Protein AF-A0A9N9G5P2-F1 (afdb_monomer_lite)

Organism: NCBI:txid1213867

Foldseek 3Di:
DDDDDDDPPPPVVVVVVVVVVCVPPDPDDPDDDDDPQRVVCVVVVDHCVRDPPPDDDDDDDDDDDDDDDDDDDDDDDDPDDPDDDDPDPQEDADDPVVQVVVCVPDDAQDKHKYDDPPDDPDIDIDGHHPPPPDDQPPPPFPADPNNPDTDRDPVCCCVVPVVVVVVVVVVLCPDPQEDADPVVQVPPDDDVVDDDHHDYDDPVPD

Secondary structure (DSSP, 8-state):
-------SSHHHHHHHHHHHHHTTS--SPP-PPPPHHHHHHHHH---TTTS-TT-------PPP---------------PPP------TTB----HHHHHHHHHTS-TT-EEEEE-TT-TT-EEEEE------SS--TT--EEETTTTEEESSHHHHIIIIIHHHHHHHHHHHTSTTB-SSSHHHHTS--BTTB----B---SS--

Radius of gyration: 39.76 Å; chains: 1; bounding box: 75×84×98 Å

InterPro domains:
  IPR017072 Transcription elongation factor Spt6 [PTHR10145] (84-206)
  IPR035420 Spt6, SH2 domain [PF14633] (84-206)
  IPR036860 SH2 domain superfamily [G3DSA:3.30.505.10] (80-169)
  IPR036860 SH2 domain superfamily [SSF55550] (85-163)

Sequence (206 aa):
MVCDALDLDNEEAEEEMYKLTRSFVNPHRNFEIPTTNQVFKMETGKNDVSLFPGQIVTVQIMPEVIQVSKKAIPVHIPISSPIRIILHPMFHQMTYSKAVQYLKDKSNGSYVVKPTPKGFGYIAITYIVEKDKAGVSVGLRLEVEGCKYIYSDLGELIVQYVEPKARRAEDLMAHAKFKSSVENLNSLEMNPNHSSYGFCFDYEMP

Structure (mmCIF, N/CA/C/O backbone):
data_AF-A0A9N9G5P2-F1
#
_entry.id   AF-A0A9N9G5P2-F1
#
loop_
_atom_site.group_PDB
_atom_site.id
_atom_site.type_symbol
_atom_site.label_atom_id
_atom_site.label_alt_id
_atom_site.label_comp_id
_atom_site.label_asym_id
_atom_site.label_entity_id
_atom_site.label_seq_id
_atom_site.pdbx_PDB_ins_code
_atom_site.Cartn_x
_atom_site.Cartn_y
_atom_site.Cartn_z
_atom_site.occupancy
_atom_site.B_iso_or_equiv
_atom_site.auth_seq_id
_atom_site.auth_comp_id
_atom_site.auth_asym_id
_atom_site.auth_atom_id
_atom_site.pdbx_PDB_model_num
ATOM 1 N N . MET A 1 1 ? 44.787 63.771 -34.596 1.00 46.78 1 MET A N 1
ATOM 2 C CA . MET A 1 1 ? 43.597 64.646 -34.649 1.00 46.78 1 MET A CA 1
ATOM 3 C C . MET A 1 1 ? 42.865 64.208 -35.892 1.00 46.78 1 MET A C 1
ATOM 5 O O . MET A 1 1 ? 43.448 64.331 -36.954 1.00 46.78 1 MET A O 1
ATOM 9 N N . VAL A 1 2 ? 41.773 63.464 -35.842 1.00 42.72 2 VAL A N 1
ATOM 10 C CA . VAL A 1 2 ? 40.415 63.739 -35.329 1.00 42.72 2 VAL A CA 1
ATOM 11 C C . VAL A 1 2 ? 39.762 62.323 -35.267 1.00 42.72 2 VAL A C 1
ATOM 13 O O . VAL A 1 2 ? 40.203 61.463 -36.022 1.00 42.72 2 VAL A O 1
ATOM 16 N N . CYS A 1 3 ? 38.825 61.911 -34.418 1.00 34.59 3 CYS A N 1
ATOM 17 C CA . CYS A 1 3 ? 37.711 62.570 -33.757 1.00 34.59 3 CYS A CA 1
ATOM 18 C C . CYS A 1 3 ? 37.415 61.831 -32.442 1.00 34.59 3 CYS A C 1
ATOM 20 O O . CYS A 1 3 ? 37.157 60.630 -32.472 1.00 34.59 3 CYS A O 1
ATOM 22 N N . ASP A 1 4 ? 37.399 62.567 -31.333 1.00 45.75 4 ASP A N 1
ATOM 23 C CA . ASP A 1 4 ? 36.582 62.234 -30.169 1.00 45.75 4 ASP A CA 1
ATOM 24 C C . ASP A 1 4 ? 35.198 62.830 -30.422 1.00 45.75 4 ASP A C 1
ATOM 26 O O . ASP A 1 4 ? 35.080 64.049 -30.556 1.00 45.75 4 ASP A O 1
ATOM 30 N N . ALA A 1 5 ? 34.179 61.985 -30.541 1.00 53.88 5 ALA A N 1
ATOM 31 C CA . ALA A 1 5 ? 32.795 62.289 -30.184 1.00 53.88 5 ALA A CA 1
ATOM 32 C C . ALA A 1 5 ? 31.921 61.072 -30.498 1.00 53.88 5 ALA A C 1
ATOM 34 O O . ALA A 1 5 ? 31.992 60.558 -31.614 1.00 53.88 5 ALA A O 1
ATOM 35 N N . LEU A 1 6 ? 31.051 60.745 -29.536 1.00 51.19 6 LEU A N 1
ATOM 36 C CA . LEU A 1 6 ? 29.812 59.950 -29.607 1.00 51.19 6 LEU A CA 1
ATOM 37 C C . LEU A 1 6 ? 29.849 58.638 -28.808 1.00 51.19 6 LEU A C 1
ATOM 39 O O . LEU A 1 6 ? 29.748 57.571 -29.390 1.00 51.19 6 LEU A O 1
ATOM 43 N N . ASP A 1 7 ? 29.913 58.744 -27.477 1.00 52.75 7 ASP A N 1
ATOM 44 C CA . ASP A 1 7 ? 29.592 57.641 -26.549 1.00 52.75 7 ASP A CA 1
ATOM 45 C C . ASP A 1 7 ? 28.818 58.144 -25.304 1.00 52.75 7 ASP A C 1
ATOM 47 O O . ASP A 1 7 ? 29.019 57.652 -24.198 1.00 52.75 7 ASP A O 1
ATOM 51 N N . LEU A 1 8 ? 27.949 59.160 -25.439 1.00 55.19 8 LEU A N 1
ATOM 52 C CA . LEU A 1 8 ? 27.210 59.730 -24.290 1.00 55.19 8 LEU A CA 1
ATOM 53 C C . LEU A 1 8 ? 25.676 59.697 -24.389 1.00 55.19 8 LEU A C 1
ATOM 55 O O . LEU A 1 8 ? 25.021 60.178 -23.475 1.00 55.19 8 LEU A O 1
ATOM 59 N N . ASP A 1 9 ? 25.090 59.066 -25.411 1.00 56.38 9 ASP A N 1
ATOM 60 C CA . ASP A 1 9 ? 23.627 59.117 -25.611 1.00 56.38 9 ASP A CA 1
ATOM 61 C C . ASP A 1 9 ? 22.896 57.791 -25.314 1.00 56.38 9 ASP A C 1
ATOM 63 O O . ASP A 1 9 ? 21.666 57.744 -25.330 1.00 56.38 9 ASP A O 1
ATOM 67 N N . ASN A 1 10 ? 23.616 56.694 -25.040 1.00 57.19 10 ASN A N 1
ATOM 68 C CA . ASN A 1 10 ? 22.991 55.369 -24.908 1.00 57.19 10 ASN A CA 1
ATOM 69 C C . ASN A 1 10 ? 22.572 55.015 -23.468 1.00 57.19 10 ASN A C 1
ATOM 71 O O . ASN A 1 10 ? 21.668 54.208 -23.278 1.00 57.19 10 ASN A O 1
ATOM 75 N N . GLU A 1 11 ? 23.184 55.630 -22.452 1.00 57.97 11 GLU A N 1
ATOM 76 C CA . GLU A 1 11 ? 22.885 55.330 -21.042 1.00 57.97 11 GLU A CA 1
ATOM 77 C C . GLU A 1 11 ? 21.654 56.109 -20.536 1.00 57.97 11 GLU A C 1
ATOM 79 O O . GLU A 1 11 ? 20.806 55.547 -19.842 1.00 57.97 11 GLU A O 1
ATOM 84 N N . GLU A 1 12 ? 21.464 57.362 -20.974 1.00 59.00 12 GLU A N 1
ATOM 85 C CA . GLU A 1 12 ? 20.256 58.147 -20.662 1.00 59.00 12 GLU A CA 1
ATOM 86 C C . GLU A 1 12 ? 19.001 57.599 -21.368 1.00 59.00 12 GLU A C 1
ATOM 88 O O . GLU A 1 12 ? 17.910 57.604 -20.791 1.00 59.00 12 GLU A O 1
ATOM 93 N N . ALA A 1 13 ? 19.146 57.055 -22.584 1.00 59.47 13 ALA A N 1
ATOM 94 C CA . ALA A 1 13 ? 18.043 56.444 -23.327 1.00 59.47 13 ALA A CA 1
ATOM 95 C C . ALA A 1 13 ? 17.536 55.148 -22.668 1.00 59.47 13 ALA A C 1
ATOM 97 O O . ALA A 1 13 ? 16.326 54.911 -22.622 1.00 59.47 13 ALA A O 1
ATOM 98 N N . GLU A 1 14 ? 18.435 54.325 -22.117 1.00 60.81 14 GLU A N 1
ATOM 99 C CA . GLU A 1 14 ? 18.064 53.117 -21.372 1.00 60.81 14 GLU A CA 1
ATOM 100 C C . GLU A 1 14 ? 17.421 53.453 -20.017 1.00 60.81 14 GLU A C 1
ATOM 102 O O . GLU A 1 14 ? 16.455 52.797 -19.610 1.00 60.81 14 GLU A O 1
ATOM 107 N N . GLU A 1 15 ? 17.871 54.520 -19.347 1.00 61.53 15 GLU A N 1
ATOM 108 C CA . GLU A 1 15 ? 17.288 54.967 -18.079 1.00 61.53 15 GLU A CA 1
ATOM 109 C C . GLU A 1 15 ? 15.865 55.537 -18.247 1.00 61.53 15 GLU A C 1
ATOM 111 O O . GLU A 1 15 ? 14.976 55.257 -17.434 1.00 61.53 15 GLU A O 1
ATOM 116 N N . GLU A 1 16 ? 15.611 56.280 -19.328 1.00 61.41 16 GLU A N 1
ATOM 117 C CA . GLU A 1 16 ? 14.278 56.779 -19.695 1.00 61.41 16 GLU A CA 1
ATOM 118 C C . GLU A 1 16 ? 13.333 55.637 -20.106 1.00 61.41 16 GLU A C 1
ATOM 120 O O . GLU A 1 16 ? 12.175 55.605 -19.676 1.00 61.41 16 GLU A O 1
ATOM 125 N N . MET A 1 17 ? 13.822 54.630 -20.847 1.00 61.31 17 MET A N 1
ATOM 126 C CA . MET A 1 17 ? 13.037 53.432 -21.188 1.00 61.31 17 MET A CA 1
ATOM 127 C C . MET A 1 17 ? 12.647 52.642 -19.927 1.00 61.31 17 MET A C 1
ATOM 129 O O . MET A 1 17 ? 11.509 52.168 -19.802 1.00 61.31 17 MET A O 1
ATOM 133 N N . TYR A 1 18 ? 13.557 52.553 -18.953 1.00 63.50 18 TYR A N 1
ATOM 134 C CA . TYR A 1 18 ? 13.326 51.907 -17.661 1.00 63.50 18 TYR A CA 1
ATOM 135 C C . TYR A 1 18 ? 12.365 52.702 -16.750 1.00 63.50 18 TYR A C 1
ATOM 137 O O . TYR A 1 18 ? 11.567 52.116 -16.010 1.00 63.50 18 TYR A O 1
ATOM 145 N N . LYS A 1 19 ? 12.369 54.041 -16.829 1.00 63.41 19 LYS A N 1
ATOM 146 C CA . LYS A 1 19 ? 11.410 54.915 -16.123 1.00 63.41 19 LYS A CA 1
ATOM 147 C C . LYS A 1 19 ? 10.010 54.872 -16.740 1.00 63.41 19 LYS A C 1
ATOM 149 O O . LYS A 1 19 ? 9.036 54.765 -15.990 1.00 63.41 19 LYS A O 1
ATOM 154 N N . LEU A 1 20 ? 9.887 54.872 -18.073 1.00 62.47 20 LEU A N 1
ATOM 155 C CA . LEU A 1 20 ? 8.588 54.764 -18.752 1.00 62.47 20 LEU A CA 1
ATOM 156 C C . LEU A 1 20 ? 7.892 53.433 -18.434 1.00 62.47 20 LEU A C 1
ATOM 158 O O . LEU A 1 20 ? 6.688 53.413 -18.177 1.00 62.47 20 LEU A O 1
ATOM 162 N N . THR A 1 21 ? 8.645 52.331 -18.372 1.00 61.47 21 THR A N 1
ATOM 163 C CA . THR A 1 21 ? 8.104 50.998 -18.045 1.00 61.47 21 THR A CA 1
ATOM 164 C C . THR A 1 21 ? 7.714 50.831 -16.573 1.00 61.47 21 THR A C 1
ATOM 166 O O . THR A 1 21 ? 6.773 50.094 -16.275 1.00 61.47 21 THR A O 1
ATOM 169 N N . ARG A 1 22 ? 8.357 51.543 -15.635 1.00 59.50 22 ARG A N 1
ATOM 170 C CA . ARG A 1 22 ? 8.018 51.488 -14.198 1.00 59.50 22 ARG A CA 1
ATOM 171 C C . ARG A 1 22 ? 6.736 52.222 -13.809 1.00 59.50 22 ARG A C 1
ATOM 173 O O . ARG A 1 22 ? 6.185 51.915 -12.755 1.00 59.50 22 ARG A O 1
ATOM 180 N N . SER A 1 23 ? 6.241 53.150 -14.627 1.00 58.31 23 SER A N 1
ATOM 181 C CA . SER A 1 23 ? 5.038 53.942 -14.310 1.00 58.31 23 SER A CA 1
ATOM 182 C C . SER A 1 23 ? 3.757 53.105 -14.121 1.00 58.31 23 SER A C 1
ATOM 184 O O . SER A 1 23 ? 2.829 53.553 -13.450 1.00 58.31 23 SER A O 1
ATOM 186 N N . PHE A 1 24 ? 3.734 51.864 -14.624 1.00 61.06 24 PHE A N 1
ATOM 187 C CA . PHE A 1 24 ? 2.633 50.906 -14.454 1.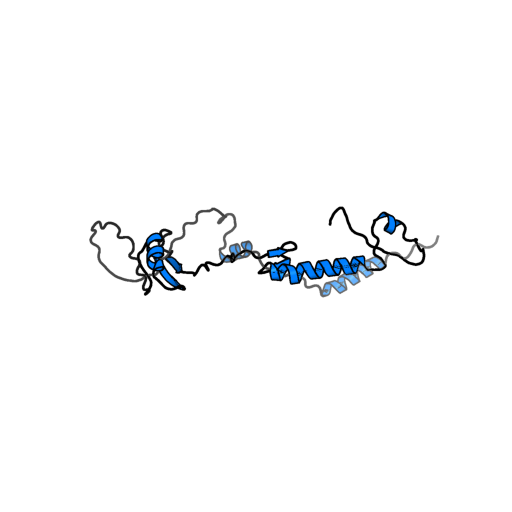00 61.06 24 PHE A CA 1
ATOM 188 C C . PHE A 1 24 ? 2.945 49.754 -13.481 1.00 61.06 24 PHE A C 1
ATOM 190 O O . PHE A 1 24 ? 2.120 48.854 -13.311 1.00 61.06 24 PHE A O 1
ATOM 197 N N . VAL A 1 25 ? 4.111 49.755 -12.823 1.00 68.25 25 VAL A N 1
ATOM 198 C CA . VAL A 1 25 ? 4.432 48.758 -11.793 1.00 68.25 25 VAL A CA 1
ATOM 199 C C . VAL A 1 25 ? 3.743 49.174 -10.507 1.00 68.25 25 VAL A C 1
ATOM 201 O O . VAL A 1 25 ? 4.041 50.217 -9.930 1.00 68.25 25 VAL A O 1
ATOM 204 N N . ASN A 1 26 ? 2.799 48.348 -10.066 1.00 69.62 26 ASN A N 1
ATOM 205 C CA . ASN A 1 26 ? 2.049 48.591 -8.848 1.00 69.62 26 ASN A CA 1
ATOM 206 C C . ASN A 1 26 ? 3.026 48.732 -7.655 1.00 69.62 26 ASN A C 1
ATOM 208 O O . ASN A 1 26 ? 3.730 47.769 -7.349 1.00 69.62 26 ASN A O 1
ATOM 212 N N . PRO A 1 27 ? 3.108 49.899 -6.984 1.00 68.81 27 PRO A N 1
ATOM 213 C CA . PRO A 1 27 ? 4.059 50.125 -5.892 1.00 68.81 27 PRO A CA 1
ATOM 214 C C . PRO A 1 27 ? 3.650 49.403 -4.602 1.00 68.81 27 PRO A C 1
ATOM 216 O O . PRO A 1 27 ? 4.375 49.434 -3.604 1.00 68.81 27 PRO A O 1
ATOM 219 N N . HIS A 1 28 ? 2.471 48.776 -4.592 1.00 70.88 28 HIS A N 1
ATOM 220 C CA . HIS A 1 28 ? 2.035 47.945 -3.488 1.00 70.88 28 HIS A CA 1
ATOM 221 C C . HIS A 1 28 ? 2.927 46.711 -3.369 1.00 70.88 28 HIS A C 1
ATOM 223 O O . HIS A 1 28 ? 3.202 46.010 -4.340 1.00 70.88 28 HIS A O 1
ATOM 229 N N . ARG A 1 29 ? 3.362 46.432 -2.136 1.00 70.75 29 ARG A N 1
ATOM 230 C CA . ARG A 1 29 ? 3.992 45.153 -1.810 1.00 70.75 29 ARG A CA 1
ATOM 231 C C . ARG A 1 29 ? 3.042 44.029 -2.218 1.00 70.75 29 ARG A C 1
ATOM 233 O O . ARG A 1 29 ? 1.833 44.150 -2.013 1.00 70.75 29 ARG A O 1
ATOM 240 N N . ASN A 1 30 ? 3.595 42.955 -2.776 1.00 76.44 30 ASN A N 1
ATOM 241 C CA . ASN A 1 30 ? 2.821 41.766 -3.112 1.00 76.44 30 ASN A CA 1
ATOM 242 C C . ASN A 1 30 ? 2.026 41.311 -1.884 1.00 76.44 30 ASN A C 1
ATOM 244 O O . ASN A 1 30 ? 2.530 41.339 -0.760 1.00 76.44 30 ASN A O 1
ATOM 248 N N . PHE A 1 31 ? 0.770 40.931 -2.100 1.00 78.50 31 PHE A N 1
ATOM 249 C CA . PHE A 1 31 ? -0.074 40.432 -1.027 1.00 78.50 31 PHE A CA 1
ATOM 250 C C . PHE A 1 31 ? 0.476 39.089 -0.533 1.00 78.50 31 PHE A C 1
ATOM 252 O O . PHE A 1 31 ? 0.422 38.089 -1.248 1.00 78.50 31 PHE A O 1
ATOM 259 N N . GLU A 1 32 ? 1.010 39.075 0.685 1.00 80.44 32 GLU A N 1
ATOM 260 C CA . GLU A 1 32 ? 1.476 37.869 1.365 1.00 80.44 32 GLU A CA 1
ATOM 261 C C . GLU A 1 32 ? 0.437 37.444 2.403 1.00 80.44 32 GLU A C 1
ATOM 263 O O . GLU A 1 32 ? 0.024 38.228 3.261 1.00 80.44 32 GLU A O 1
ATOM 268 N N . ILE A 1 33 ? -0.005 36.189 2.312 1.00 82.00 33 ILE A N 1
ATOM 269 C CA . ILE A 1 33 ? -0.971 35.616 3.249 1.00 82.00 33 ILE A CA 1
ATOM 270 C C . ILE A 1 33 ? -0.266 35.465 4.608 1.00 82.00 33 ILE A C 1
ATOM 272 O O . ILE A 1 33 ? 0.797 34.837 4.660 1.00 82.00 33 ILE A O 1
ATOM 276 N N . PRO A 1 34 ? -0.821 36.016 5.705 1.00 83.25 34 PRO A N 1
ATOM 277 C CA . PRO A 1 34 ? -0.162 35.979 7.001 1.00 83.25 34 PRO A CA 1
ATOM 278 C C . PRO A 1 34 ? 0.015 34.538 7.481 1.00 83.25 34 PRO A C 1
ATOM 280 O O . PRO A 1 34 ? -0.885 33.703 7.371 1.00 83.25 34 PRO A O 1
ATOM 283 N N . THR A 1 35 ? 1.186 34.248 8.043 1.00 84.62 35 THR A N 1
ATOM 284 C CA . THR A 1 35 ? 1.488 32.923 8.596 1.00 84.62 35 THR A CA 1
ATOM 285 C C . THR A 1 35 ? 0.709 32.676 9.889 1.00 84.62 35 THR A C 1
ATOM 287 O O . THR A 1 35 ? 0.309 33.612 10.581 1.00 84.62 35 THR A O 1
ATOM 290 N N . THR A 1 36 ? 0.517 31.410 10.269 1.00 83.50 36 THR A N 1
ATOM 291 C CA . THR A 1 36 ? -0.263 31.024 11.460 1.00 83.50 36 THR A CA 1
ATOM 292 C C . THR A 1 36 ? 0.186 31.742 12.737 1.00 83.50 36 THR A C 1
ATOM 294 O O . THR A 1 36 ? -0.653 32.159 13.531 1.00 83.50 36 THR A O 1
ATOM 297 N N . ASN A 1 37 ? 1.492 31.964 12.914 1.00 79.75 37 ASN A N 1
ATOM 298 C CA . ASN A 1 37 ? 2.029 32.682 14.077 1.00 79.75 37 ASN A CA 1
ATOM 299 C C . ASN A 1 37 ? 1.686 34.180 14.040 1.00 79.75 37 ASN A C 1
ATOM 301 O O . ASN A 1 37 ? 1.399 34.780 15.074 1.00 79.75 37 ASN A O 1
ATOM 305 N N . GLN A 1 38 ? 1.662 34.789 12.850 1.00 80.44 38 GLN A N 1
ATOM 306 C CA . GLN A 1 38 ? 1.225 36.176 12.681 1.00 80.44 38 GLN A CA 1
ATOM 307 C C . GLN A 1 38 ? -0.269 36.314 12.972 1.00 80.44 38 GLN A C 1
ATOM 309 O O . GLN A 1 38 ? -0.654 37.237 13.682 1.00 80.44 38 GLN A O 1
ATOM 314 N N . VAL A 1 39 ? -1.095 35.375 12.499 1.00 85.06 39 VAL A N 1
ATOM 315 C CA . VAL A 1 39 ? -2.532 35.328 12.818 1.00 85.06 39 VAL A CA 1
ATOM 316 C C . VAL A 1 39 ? -2.745 35.170 14.320 1.00 85.06 39 VAL A C 1
ATOM 318 O O . VAL A 1 39 ? -3.484 35.942 14.920 1.00 85.06 39 VAL A O 1
ATOM 321 N N . PHE A 1 40 ? -2.035 34.239 14.957 1.00 80.31 40 PHE A N 1
ATOM 322 C CA . PHE A 1 40 ? -2.115 34.031 16.400 1.00 80.31 40 PHE A CA 1
ATOM 323 C C . PHE A 1 40 ? -1.754 35.295 17.194 1.00 80.31 40 PHE A C 1
ATOM 325 O O . PHE A 1 40 ? -2.458 35.658 18.141 1.00 80.31 40 PHE A O 1
ATOM 332 N N . LYS A 1 41 ? -0.696 36.001 16.782 1.00 83.50 41 LYS A N 1
ATOM 333 C CA . LYS A 1 41 ? -0.289 37.278 17.375 1.00 83.50 41 LYS A CA 1
ATOM 334 C C . LYS A 1 41 ? -1.322 38.383 17.152 1.00 83.50 41 LYS A C 1
ATOM 336 O O . LYS A 1 41 ? -1.561 39.162 18.070 1.00 83.50 41 LYS A O 1
ATOM 341 N N . MET A 1 42 ? -1.930 38.454 15.966 1.00 82.19 42 MET A N 1
ATOM 342 C CA . MET A 1 42 ? -2.981 39.430 15.658 1.00 82.19 42 MET A CA 1
ATOM 343 C C . MET A 1 42 ? -4.251 39.187 16.488 1.00 82.19 42 MET A C 1
ATOM 345 O O . MET A 1 42 ? -4.796 40.140 17.032 1.00 82.19 42 MET A O 1
ATOM 349 N N . GLU A 1 43 ? -4.677 37.932 16.647 1.00 82.69 43 GLU A N 1
ATOM 350 C CA . GLU A 1 43 ? -5.906 37.558 17.369 1.00 82.69 43 GLU A CA 1
ATOM 351 C C . GLU A 1 43 ? -5.764 37.651 18.894 1.00 82.69 43 GLU A C 1
ATOM 353 O O . GLU A 1 43 ? -6.645 38.144 19.594 1.00 82.69 43 GLU A O 1
ATOM 358 N N . THR A 1 44 ? -4.648 37.167 19.444 1.00 81.12 44 THR A N 1
ATOM 359 C CA . THR A 1 44 ? -4.474 37.071 20.904 1.00 81.12 44 THR A CA 1
ATOM 360 C C . THR A 1 44 ? -3.682 38.232 21.500 1.00 81.12 44 THR A C 1
ATOM 362 O O . THR A 1 44 ? -3.628 38.369 22.724 1.00 81.12 44 THR A O 1
ATOM 365 N N . GLY A 1 45 ? -3.018 39.037 20.661 1.00 81.69 45 GLY A N 1
ATOM 366 C CA . GLY A 1 45 ? -2.063 40.065 21.083 1.00 81.69 45 GLY A CA 1
ATOM 367 C C . GLY A 1 45 ? -0.810 39.504 21.766 1.00 81.69 45 GLY A C 1
ATOM 368 O O . GLY A 1 45 ? -0.030 40.264 22.343 1.00 81.69 45 GLY A O 1
ATOM 369 N N . LYS A 1 46 ? -0.619 38.179 21.759 1.00 79.44 46 LYS A N 1
ATOM 370 C CA . LYS A 1 46 ? 0.476 37.504 22.459 1.00 79.44 46 LYS A CA 1
ATOM 371 C C . LYS A 1 46 ? 1.586 37.127 21.490 1.00 79.44 46 LYS A C 1
ATOM 373 O O . LYS A 1 46 ? 1.350 36.788 20.337 1.00 79.44 46 LYS A O 1
ATOM 378 N N . ASN A 1 47 ? 2.813 37.217 21.989 1.00 76.81 47 ASN A N 1
ATOM 379 C CA . ASN A 1 47 ? 4.018 36.894 21.240 1.00 76.81 47 ASN A CA 1
ATOM 380 C C . ASN A 1 47 ? 4.525 35.516 21.672 1.00 76.81 47 ASN A C 1
ATOM 382 O O . ASN A 1 47 ? 4.211 35.058 22.772 1.00 76.81 47 ASN A O 1
ATOM 386 N N . ASP A 1 48 ? 5.418 34.931 20.878 1.00 70.56 48 ASP A N 1
ATOM 387 C CA . ASP A 1 48 ? 6.052 33.632 21.161 1.00 70.56 48 ASP A CA 1
ATOM 388 C C . ASP A 1 48 ? 6.857 33.613 22.477 1.00 70.56 48 ASP A C 1
ATOM 390 O O . ASP A 1 48 ? 7.281 32.565 22.941 1.00 70.56 48 ASP A O 1
ATOM 394 N N . VAL A 1 49 ? 7.063 34.774 23.107 1.00 73.12 49 VAL A N 1
ATOM 395 C CA . VAL A 1 49 ? 7.706 34.920 24.424 1.00 73.12 49 VAL A CA 1
ATOM 396 C C . VAL A 1 49 ? 6.706 34.761 25.577 1.00 73.12 49 VAL A C 1
ATOM 398 O O . VAL A 1 49 ? 7.082 34.324 26.660 1.00 73.12 49 VAL A O 1
ATOM 401 N N . SER A 1 50 ? 5.436 35.131 25.378 1.00 72.06 50 SER A N 1
ATOM 402 C CA . SER A 1 50 ? 4.410 35.093 26.431 1.00 72.06 50 SER A CA 1
ATOM 403 C C . SER A 1 50 ? 3.554 33.829 26.409 1.00 72.06 50 SER A C 1
ATOM 405 O O . SER A 1 50 ? 2.972 33.487 27.441 1.00 72.06 50 SER A O 1
ATOM 407 N N . LEU A 1 51 ? 3.483 33.153 25.258 1.00 71.81 51 LEU A N 1
ATOM 408 C CA . LEU A 1 51 ? 2.897 31.827 25.082 1.00 71.81 51 LEU A CA 1
ATOM 409 C C . LEU A 1 51 ? 3.774 31.003 24.142 1.00 71.81 51 LEU A C 1
ATOM 411 O O . LEU A 1 51 ? 3.653 31.115 22.925 1.00 71.81 51 LEU A O 1
ATOM 415 N N . PHE A 1 52 ? 4.637 30.169 24.715 1.00 76.38 52 PHE A N 1
ATOM 416 C CA . PHE A 1 52 ? 5.474 29.242 23.954 1.00 76.38 52 PHE A CA 1
ATOM 417 C C . PHE A 1 52 ? 5.024 27.783 24.129 1.00 76.38 52 PHE A C 1
ATOM 419 O O . PHE A 1 52 ? 4.375 27.435 25.126 1.00 76.38 52 PHE A O 1
ATOM 426 N N . PRO A 1 53 ? 5.369 26.895 23.177 1.00 71.38 53 PRO A N 1
ATOM 427 C CA . PRO A 1 53 ? 5.065 25.472 23.279 1.00 71.38 53 PRO A CA 1
ATOM 428 C C . PRO A 1 53 ? 5.632 24.871 24.575 1.00 71.38 53 PRO A C 1
ATOM 430 O O . PRO A 1 53 ? 6.822 24.988 24.852 1.00 71.38 53 PRO A O 1
ATOM 433 N N . GLY A 1 54 ? 4.777 24.223 25.371 1.00 72.31 54 GLY A N 1
ATOM 434 C CA . GLY A 1 54 ? 5.151 23.623 26.661 1.00 72.31 54 GLY A CA 1
ATOM 435 C C . GLY A 1 54 ? 4.870 24.494 27.892 1.00 72.31 54 GLY A C 1
ATOM 436 O O . GLY A 1 54 ? 5.037 24.023 29.016 1.00 72.31 54 GLY A O 1
ATOM 437 N N . GLN A 1 55 ? 4.393 25.728 27.713 1.00 77.62 55 GLN A N 1
ATOM 438 C CA . GLN A 1 55 ? 3.962 26.585 28.815 1.00 77.62 55 GLN A CA 1
ATOM 439 C C . GLN A 1 55 ? 2.596 26.146 29.370 1.00 77.62 55 GLN A C 1
ATOM 441 O O . GLN A 1 55 ? 1.622 25.989 28.632 1.00 77.62 55 GLN A O 1
ATOM 446 N N . ILE A 1 56 ? 2.506 25.978 30.692 1.00 74.44 56 ILE A N 1
ATOM 447 C CA . ILE A 1 56 ? 1.255 25.632 31.381 1.00 74.44 56 ILE A CA 1
ATOM 448 C C . ILE A 1 56 ? 0.446 26.916 31.590 1.00 74.44 56 ILE A C 1
ATOM 450 O O . ILE A 1 56 ? 0.829 27.781 32.375 1.00 74.44 56 ILE A O 1
ATOM 454 N N . VAL A 1 57 ? -0.680 27.039 30.886 1.00 74.38 57 VAL A N 1
ATOM 455 C CA . VAL A 1 57 ? -1.609 28.170 31.014 1.00 74.38 57 VAL A CA 1
ATOM 456 C C . VAL A 1 57 ? -2.778 27.757 31.901 1.00 74.38 57 VAL A C 1
ATOM 458 O O . VAL A 1 57 ? -3.443 26.756 31.638 1.00 74.38 57 VAL A O 1
ATOM 461 N N . THR A 1 58 ? -3.051 28.527 32.953 1.00 58.78 58 THR A N 1
ATOM 462 C CA . THR A 1 58 ? -4.240 28.337 33.786 1.00 58.78 58 THR A CA 1
ATOM 463 C C . THR A 1 58 ? -5.452 28.925 33.067 1.00 58.78 58 THR A C 1
ATOM 465 O O . THR A 1 58 ? -5.531 30.127 32.826 1.00 58.78 58 THR A O 1
ATOM 468 N N . VAL A 1 59 ? -6.402 28.069 32.686 1.00 71.81 59 VAL A N 1
ATOM 469 C CA . VAL A 1 59 ? -7.634 28.487 32.005 1.00 71.81 59 VAL A CA 1
ATOM 470 C C . VAL A 1 59 ? -8.801 28.294 32.963 1.00 71.81 59 VAL A C 1
ATOM 472 O O . VAL A 1 59 ? -9.028 27.190 33.460 1.00 71.81 59 VAL A O 1
ATOM 475 N N . GLN A 1 60 ? -9.535 29.368 33.249 1.00 58.78 60 GLN A N 1
ATOM 476 C CA . GLN A 1 60 ? -10.742 29.292 34.063 1.00 58.78 60 GLN A CA 1
ATOM 477 C C . GLN A 1 60 ? -11.908 28.831 33.185 1.00 58.78 60 GLN A C 1
ATOM 479 O O . GLN A 1 60 ? -12.343 29.550 32.288 1.00 58.78 60 GLN A O 1
ATOM 484 N N . ILE A 1 61 ? -12.422 27.630 33.450 1.00 64.25 61 ILE A N 1
ATOM 485 C CA . ILE A 1 61 ? -13.646 27.134 32.815 1.00 64.25 61 ILE A CA 1
ATOM 486 C C . ILE A 1 61 ? -14.818 27.887 33.449 1.00 64.25 61 ILE A C 1
ATOM 488 O O . ILE A 1 61 ? -15.106 27.705 34.633 1.00 64.25 61 ILE A O 1
ATOM 492 N N . MET A 1 62 ? -15.473 28.758 32.681 1.00 52.75 62 MET A N 1
ATOM 493 C CA . MET A 1 62 ? -16.712 29.401 33.117 1.00 52.75 62 MET A CA 1
ATOM 494 C C . MET A 1 62 ? -17.852 28.374 33.016 1.00 52.75 62 MET A C 1
ATOM 496 O O . MET A 1 62 ? -18.076 27.844 31.927 1.00 52.75 62 MET A O 1
ATOM 500 N N . PRO A 1 63 ? -18.552 28.040 34.115 1.00 59.31 63 PRO A N 1
ATOM 501 C CA . PRO A 1 63 ? -19.689 27.134 34.049 1.00 59.31 63 PRO A CA 1
ATOM 502 C C . PRO A 1 63 ? -20.885 27.830 33.392 1.00 59.31 63 PRO A C 1
ATOM 504 O O . PRO A 1 63 ? -21.198 28.980 33.706 1.00 59.31 63 PRO A O 1
ATOM 507 N N . GLU A 1 64 ? -21.582 27.117 32.511 1.00 51.00 64 GLU A N 1
ATOM 508 C CA . GLU A 1 64 ? -22.886 27.539 32.005 1.00 51.00 64 GLU A CA 1
ATOM 509 C C . GLU A 1 64 ? -23.895 27.516 33.166 1.00 51.00 64 GLU A C 1
ATOM 511 O O . GLU A 1 64 ? -24.068 26.505 33.855 1.00 51.00 64 GLU A O 1
ATOM 516 N N . VAL A 1 65 ? -24.489 28.674 33.462 1.00 43.12 65 VAL A N 1
ATOM 517 C CA . VAL A 1 65 ? -25.259 28.890 34.691 1.00 43.12 65 VAL A CA 1
ATOM 518 C C . VAL A 1 65 ? -26.650 28.268 34.560 1.00 43.12 65 VAL A C 1
ATOM 520 O O . VAL A 1 65 ? -27.558 28.873 33.997 1.00 43.12 65 VAL A O 1
ATOM 523 N N . ILE A 1 66 ? -26.856 27.099 35.166 1.00 50.66 66 ILE A N 1
ATOM 524 C CA . ILE A 1 66 ? -28.198 26.604 35.498 1.00 50.66 66 ILE A CA 1
ATOM 525 C C . ILE A 1 66 ? -28.505 27.042 36.937 1.00 50.66 66 ILE A C 1
ATOM 527 O O . ILE A 1 66 ? -27.952 26.513 37.902 1.00 50.66 66 ILE A O 1
ATOM 531 N N . GLN A 1 67 ? -29.374 28.045 37.086 1.00 49.12 67 GLN A N 1
ATOM 532 C CA . GLN A 1 67 ? -29.844 28.553 38.379 1.00 49.12 67 GLN A CA 1
ATOM 533 C C . GLN A 1 67 ? -30.748 27.513 39.060 1.00 49.12 67 GLN A C 1
ATOM 535 O O . GLN A 1 67 ? -31.919 27.388 38.708 1.00 49.12 67 GLN A O 1
ATOM 540 N N . VAL A 1 68 ? -30.249 26.794 40.071 1.00 45.47 68 VAL A N 1
ATOM 541 C CA . VAL A 1 68 ? -31.115 26.068 41.018 1.00 45.47 68 VAL A CA 1
ATOM 542 C C . VAL A 1 68 ? -30.672 26.355 42.452 1.00 45.47 68 VAL A C 1
ATOM 544 O O . VAL A 1 68 ? -29.616 25.925 42.906 1.00 45.47 68 VAL A O 1
ATOM 547 N N . SER A 1 69 ? -31.524 27.090 43.167 1.00 47.44 69 SER A N 1
ATOM 548 C CA . SER A 1 69 ? -31.417 27.410 44.594 1.00 47.44 69 SER A CA 1
ATOM 549 C C . SER A 1 69 ? -31.585 26.166 45.463 1.00 47.44 69 SER A C 1
ATOM 551 O O . SER A 1 69 ? -32.644 25.545 45.378 1.00 47.44 69 SER A O 1
ATOM 553 N N . LYS A 1 70 ? -30.615 25.854 46.344 1.00 42.53 70 LYS A N 1
ATOM 554 C CA . LYS A 1 70 ? -30.828 25.053 47.571 1.00 42.53 70 LYS A CA 1
ATOM 555 C C . LYS A 1 70 ? -29.863 25.458 48.700 1.00 42.53 70 LYS A C 1
ATOM 557 O O . LYS A 1 70 ? -28.656 25.546 48.497 1.00 42.53 70 LYS A O 1
ATOM 562 N N . LYS A 1 71 ? -30.423 25.680 49.898 1.00 43.28 71 LYS A N 1
ATOM 563 C CA . LYS A 1 71 ? -29.720 25.883 51.183 1.00 43.28 71 LYS A CA 1
ATOM 564 C C . LYS A 1 71 ? -28.909 24.636 51.573 1.00 43.28 71 LYS A C 1
ATOM 566 O O . LYS A 1 71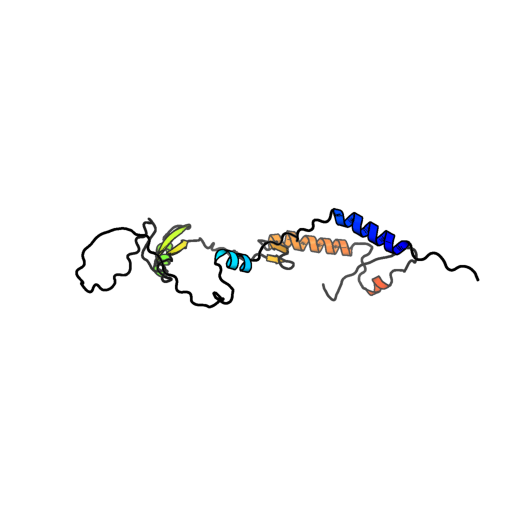 ? -29.370 23.519 51.349 1.00 43.28 71 LYS A O 1
ATOM 571 N N . ALA A 1 72 ? -27.745 24.837 52.192 1.00 41.84 72 ALA A N 1
ATOM 572 C CA . ALA A 1 72 ? -26.805 23.779 52.566 1.00 41.84 72 ALA A CA 1
ATOM 573 C C . ALA A 1 72 ? -26.940 23.329 54.035 1.00 41.84 72 ALA A C 1
ATOM 575 O O . ALA A 1 72 ? -27.046 24.156 54.938 1.00 41.84 72 ALA A O 1
ATOM 576 N N . ILE A 1 73 ? -26.844 22.014 54.252 1.00 40.91 73 ILE A N 1
ATOM 577 C CA . ILE A 1 73 ? -26.422 21.369 55.505 1.00 40.91 73 ILE A CA 1
ATOM 578 C C . ILE A 1 73 ? -25.258 20.441 55.109 1.00 40.91 73 ILE A C 1
ATOM 580 O O . ILE A 1 73 ? -25.430 19.670 54.160 1.00 40.91 73 ILE A O 1
ATOM 584 N N . PRO A 1 74 ? -24.078 20.494 55.754 1.00 47.66 74 PRO A N 1
ATOM 585 C CA . PRO A 1 74 ? -22.955 19.653 55.361 1.00 47.66 74 PRO A CA 1
ATOM 586 C C . PRO A 1 74 ? -23.075 18.261 55.996 1.00 47.66 74 PRO A C 1
ATOM 588 O O . PRO A 1 74 ? -22.849 18.084 57.190 1.00 47.66 74 PRO A O 1
ATOM 591 N N . VAL A 1 75 ? -23.403 17.260 55.179 1.00 44.34 75 VAL A N 1
ATOM 592 C CA . VAL A 1 75 ? -23.193 15.840 55.492 1.00 44.34 75 VAL A CA 1
ATOM 593 C C . VAL A 1 75 ? -22.047 15.364 54.605 1.00 44.34 75 VAL A C 1
ATOM 595 O O . VAL A 1 75 ? -22.078 15.580 53.393 1.00 44.34 75 VAL A O 1
ATOM 598 N N . HIS A 1 76 ? -21.016 14.753 55.192 1.00 51.19 76 HIS A N 1
ATOM 599 C CA . HIS A 1 76 ? -19.937 14.128 54.428 1.00 51.19 76 HIS A CA 1
ATOM 600 C C . HIS A 1 76 ? -20.506 12.930 53.659 1.00 51.19 76 HIS A C 1
ATOM 602 O O . HIS A 1 76 ? -20.757 11.868 54.226 1.00 51.19 76 HIS A O 1
ATOM 608 N N . ILE A 1 77 ? -20.759 13.138 52.370 1.00 49.44 77 ILE A N 1
ATOM 609 C CA . ILE A 1 77 ? -21.214 12.117 51.431 1.00 49.44 77 ILE A CA 1
ATOM 610 C C . ILE A 1 77 ? -19.956 11.614 50.707 1.00 49.44 77 ILE A C 1
ATOM 612 O O . ILE A 1 77 ? -19.228 12.445 50.153 1.00 49.44 77 ILE A O 1
ATOM 616 N N . PRO A 1 78 ? -19.660 10.299 50.684 1.00 48.38 78 PRO A N 1
ATOM 617 C CA . PRO A 1 78 ? -18.620 9.783 49.801 1.00 48.38 78 PRO A CA 1
ATOM 618 C C . PRO A 1 78 ? -18.991 10.189 48.377 1.00 48.38 78 PRO A C 1
ATOM 620 O O . PRO A 1 78 ? -20.128 9.972 47.963 1.00 48.38 78 PRO A O 1
ATOM 623 N N . ILE A 1 79 ? -18.066 10.830 47.659 1.00 46.38 79 ILE A N 1
ATOM 624 C CA . ILE A 1 79 ? -18.294 11.364 46.312 1.00 46.38 79 ILE A CA 1
ATOM 625 C C . ILE A 1 79 ? -18.794 10.220 45.426 1.00 46.38 79 ILE A C 1
ATOM 627 O O . ILE A 1 79 ? -18.020 9.398 44.936 1.00 46.38 79 ILE A O 1
ATOM 631 N N . SER A 1 80 ? -20.116 10.155 45.259 1.00 51.44 80 SER A N 1
ATOM 632 C CA . SER A 1 80 ? -20.761 9.282 44.296 1.00 51.44 80 SER A CA 1
ATOM 633 C C . SER A 1 80 ? -20.188 9.674 42.951 1.00 51.44 80 SER A C 1
ATOM 635 O O . SER A 1 80 ? -20.291 10.833 42.544 1.00 51.44 80 SER A O 1
ATOM 637 N N . SER A 1 81 ? -19.562 8.721 42.267 1.00 59.06 81 SER A N 1
ATOM 638 C CA . SER A 1 81 ? -19.127 8.903 40.887 1.00 59.06 81 SER A CA 1
ATOM 639 C C . SER A 1 81 ? -20.282 9.531 40.096 1.00 59.06 81 SER A C 1
ATOM 641 O O . SER A 1 81 ? -21.428 9.113 40.303 1.00 59.06 81 SER A O 1
ATOM 643 N N . PRO A 1 82 ? -20.036 10.530 39.228 1.00 60.00 82 PRO A N 1
ATOM 644 C CA . PRO A 1 82 ? -21.113 11.153 38.475 1.00 60.00 82 PRO A CA 1
ATOM 645 C C . PRO A 1 82 ? -21.856 10.067 37.694 1.00 60.00 82 PRO A C 1
ATOM 647 O O . PRO A 1 82 ? -21.252 9.307 36.928 1.00 60.00 82 PRO A O 1
ATOM 650 N N . ILE A 1 83 ? -23.162 9.958 37.949 1.00 59.44 83 ILE A N 1
ATOM 651 C CA . ILE A 1 83 ? -24.029 8.978 37.300 1.00 59.44 83 ILE A CA 1
ATOM 652 C C . ILE A 1 83 ? -24.032 9.312 35.809 1.00 59.44 83 ILE A C 1
ATOM 654 O O . ILE A 1 83 ? -24.537 10.353 35.393 1.00 59.44 83 ILE A O 1
ATOM 658 N N . ARG A 1 84 ? -23.445 8.436 34.990 1.00 67.94 84 ARG A N 1
ATOM 659 C CA . ARG A 1 84 ? -23.520 8.561 33.534 1.00 67.94 84 ARG A CA 1
ATOM 660 C C . ARG A 1 84 ? -24.889 8.077 33.078 1.00 67.94 84 ARG A C 1
ATOM 662 O O . ARG A 1 84 ? -25.128 6.872 33.028 1.00 67.94 84 ARG A O 1
ATOM 669 N N . ILE A 1 85 ? -25.776 9.008 32.749 1.00 69.69 85 ILE A N 1
ATOM 670 C CA . ILE A 1 85 ? -27.076 8.695 32.155 1.00 69.69 85 ILE A CA 1
ATOM 671 C C . ILE A 1 85 ? -26.894 8.699 30.637 1.00 69.69 85 ILE A C 1
ATOM 673 O O . ILE A 1 85 ? -26.754 9.754 30.027 1.00 69.69 85 ILE A O 1
ATOM 677 N N . ILE A 1 86 ? -26.845 7.512 30.032 1.00 77.00 86 ILE A N 1
ATOM 678 C CA . ILE A 1 86 ? -26.788 7.341 28.576 1.00 77.00 86 ILE A CA 1
ATOM 679 C C . ILE A 1 86 ? -28.118 6.725 28.145 1.00 77.00 86 ILE A C 1
ATOM 681 O O . ILE A 1 86 ? -28.397 5.568 28.455 1.00 77.00 86 ILE A O 1
ATOM 685 N N . LEU A 1 87 ? -28.942 7.506 27.446 1.00 79.38 87 LEU A N 1
ATOM 686 C CA . LEU A 1 87 ? -30.224 7.056 26.905 1.00 79.38 87 LEU A CA 1
ATOM 687 C C . LEU A 1 87 ? -29.995 6.438 25.525 1.00 79.38 87 LEU A C 1
ATOM 689 O O . LEU A 1 87 ? -30.082 7.116 24.505 1.00 79.38 87 LEU A O 1
ATOM 693 N N . HIS A 1 88 ? -29.651 5.153 25.493 1.00 80.56 88 HIS A N 1
ATOM 694 C CA . HIS A 1 88 ? -29.502 4.415 24.243 1.00 80.56 88 HIS A CA 1
ATOM 695 C C . HIS A 1 88 ? -30.011 2.970 24.401 1.00 80.56 88 HIS A C 1
ATOM 697 O O . HIS A 1 88 ? -29.593 2.297 25.344 1.00 80.56 88 HIS A O 1
ATOM 703 N N . PRO A 1 89 ? -30.851 2.448 23.481 1.00 86.88 89 PRO A N 1
ATOM 704 C CA . PRO A 1 89 ? -31.484 1.129 23.625 1.00 86.88 89 PRO A CA 1
ATOM 705 C C . PRO A 1 89 ? -30.496 -0.036 23.750 1.00 86.88 89 PRO A C 1
ATOM 707 O O . PRO A 1 89 ? -30.741 -0.994 24.471 1.00 86.88 89 PRO A O 1
ATOM 710 N N . MET A 1 90 ? -29.355 0.061 23.062 1.00 86.69 90 MET A N 1
ATOM 711 C CA . MET A 1 90 ? -28.311 -0.972 23.053 1.00 86.69 90 MET A CA 1
ATOM 712 C C . MET A 1 90 ? -27.167 -0.701 24.046 1.00 86.69 90 MET A C 1
ATOM 714 O O . MET A 1 90 ? -26.105 -1.327 23.957 1.00 86.69 90 MET A O 1
ATOM 718 N N . PHE A 1 91 ? -27.341 0.263 24.960 1.00 89.75 91 PHE A N 1
ATOM 719 C CA . PHE A 1 91 ? -26.331 0.583 25.966 1.00 89.75 91 PHE A CA 1
ATOM 720 C C . PHE A 1 91 ? -26.419 -0.359 27.161 1.00 89.75 91 PHE A C 1
ATOM 722 O O . PHE A 1 91 ? -27.428 -0.424 27.854 1.00 89.75 91 PHE A O 1
ATOM 729 N N . HIS A 1 92 ? -25.320 -1.058 27.421 1.00 87.81 92 HIS A N 1
ATOM 730 C CA . HIS A 1 92 ? -25.210 -2.009 28.513 1.00 87.81 92 HIS A CA 1
ATOM 731 C C . HIS A 1 92 ? -23.961 -1.716 29.344 1.00 87.81 92 HIS A C 1
ATOM 733 O O . HIS A 1 92 ? -22.858 -1.534 28.821 1.00 87.81 92 HIS A O 1
ATOM 739 N N . GLN A 1 93 ? -24.107 -1.723 30.668 1.00 88.56 93 GLN A N 1
ATOM 740 C CA . GLN A 1 93 ? -22.987 -1.553 31.594 1.00 88.56 93 GLN A CA 1
ATOM 741 C C . GLN A 1 93 ? -22.205 -2.867 31.739 1.00 88.56 93 GLN A C 1
ATOM 743 O O . GLN A 1 93 ? -22.353 -3.602 32.713 1.00 88.56 93 GLN A O 1
ATOM 748 N N . MET A 1 94 ? -21.378 -3.188 30.741 1.00 89.44 94 MET A N 1
ATOM 749 C CA . MET A 1 94 ? -20.603 -4.431 30.707 1.00 89.44 94 MET A CA 1
ATOM 750 C C . MET A 1 94 ? -19.150 -4.235 30.255 1.00 89.44 94 MET A C 1
ATOM 752 O O . MET A 1 94 ? -18.829 -3.353 29.460 1.00 89.44 94 MET A O 1
ATOM 756 N N . THR A 1 95 ? -18.253 -5.087 30.757 1.00 91.06 95 THR A N 1
ATOM 757 C CA . THR A 1 95 ? -16.833 -5.132 30.363 1.00 91.06 95 THR A CA 1
ATOM 758 C C . THR A 1 95 ? -16.670 -5.724 28.959 1.00 91.06 95 THR A C 1
ATOM 760 O O . THR A 1 95 ? -17.542 -6.443 28.478 1.00 91.06 95 THR A O 1
ATOM 763 N N . TYR A 1 96 ? -15.525 -5.480 28.310 1.00 89.69 96 TYR A N 1
ATOM 764 C CA . TYR A 1 96 ? -15.216 -6.021 26.979 1.00 89.69 96 TYR A CA 1
ATOM 765 C C . TYR A 1 96 ? -15.429 -7.539 26.871 1.00 89.69 96 TYR A C 1
ATOM 767 O O . TYR A 1 96 ? -16.145 -7.980 25.981 1.00 89.69 96 TYR A O 1
ATOM 775 N N . SER A 1 97 ? -14.902 -8.330 27.810 1.00 92.44 97 SER A N 1
ATOM 776 C CA . SER A 1 97 ? -15.031 -9.794 27.766 1.00 92.44 97 SER A CA 1
ATOM 777 C C . SER A 1 97 ? -16.490 -10.262 27.796 1.00 92.44 97 SER A C 1
ATOM 779 O O . SER A 1 97 ? -16.855 -11.192 27.082 1.00 92.44 97 SER A O 1
ATOM 781 N N . LYS A 1 98 ? -17.340 -9.578 28.575 1.00 92.88 98 LYS A N 1
ATOM 782 C CA . LYS A 1 98 ? -18.782 -9.858 28.634 1.00 92.88 98 LYS A CA 1
ATOM 783 C C . LYS A 1 98 ? -19.492 -9.433 27.351 1.00 92.88 98 LYS A C 1
ATOM 785 O O . LYS A 1 98 ? -20.351 -10.164 26.883 1.00 92.88 98 LYS A O 1
ATOM 790 N N . ALA A 1 99 ? -19.103 -8.303 26.758 1.00 91.19 99 ALA A N 1
ATOM 791 C CA . ALA A 1 99 ? -19.651 -7.853 25.479 1.00 91.19 99 ALA A CA 1
ATOM 792 C C . ALA A 1 99 ? -19.351 -8.843 24.350 1.00 91.19 99 ALA A C 1
ATOM 794 O O . ALA A 1 99 ? -20.243 -9.176 23.580 1.00 91.19 99 ALA A O 1
ATOM 795 N N . VAL A 1 100 ? -18.128 -9.377 24.296 1.00 91.19 100 VAL A N 1
ATOM 796 C CA . VAL A 1 100 ? -17.770 -10.418 23.324 1.00 91.19 100 VAL A CA 1
ATOM 797 C C . VAL A 1 100 ? -18.605 -11.677 23.543 1.00 91.19 100 VAL A C 1
ATOM 799 O O . VAL A 1 100 ? -19.119 -12.221 22.577 1.00 91.19 100 VAL A O 1
ATOM 802 N N . GLN A 1 101 ? -18.781 -12.127 24.790 1.00 93.06 101 GLN A N 1
ATOM 803 C CA . GLN A 1 101 ? -19.625 -13.289 25.096 1.00 93.06 101 GLN A CA 1
ATOM 804 C C . GLN A 1 101 ? -21.094 -13.060 24.720 1.00 93.06 101 GLN A C 1
ATOM 806 O O . GLN A 1 101 ? -21.677 -13.918 24.076 1.00 93.06 101 GLN A O 1
ATOM 811 N N . TYR A 1 102 ? -21.658 -11.897 25.051 1.00 90.94 102 TYR A N 1
ATOM 812 C CA . TYR A 1 102 ? -23.036 -11.528 24.709 1.00 90.94 102 TYR A CA 1
ATOM 813 C C . TYR A 1 102 ? -23.285 -11.520 23.197 1.00 90.94 102 TYR A C 1
ATOM 815 O O . TYR A 1 102 ? -24.358 -11.890 22.728 1.00 90.94 102 TYR A O 1
ATOM 823 N N . LEU A 1 103 ? -22.281 -11.094 22.435 1.00 91.06 103 LEU A N 1
ATOM 824 C CA . LEU A 1 103 ? -22.345 -11.032 20.986 1.00 91.06 103 LEU A CA 1
ATOM 825 C C . LEU A 1 103 ? -22.149 -12.405 20.318 1.00 91.06 103 LEU A C 1
ATOM 827 O O . LEU A 1 103 ? -22.575 -12.568 19.187 1.00 91.06 103 LEU A O 1
ATOM 831 N N . LYS A 1 104 ? -21.590 -13.427 20.980 1.00 88.38 104 LYS A N 1
ATOM 832 C CA . LYS A 1 104 ? -21.412 -14.756 20.351 1.00 88.38 104 LYS A CA 1
ATOM 833 C C . LYS A 1 104 ? -22.719 -15.389 19.870 1.00 88.38 104 LYS A C 1
ATOM 835 O O . LYS A 1 104 ? -22.703 -16.087 18.864 1.00 88.38 104 LYS A O 1
ATOM 840 N N . ASP A 1 105 ? -23.819 -15.120 20.568 1.00 88.75 105 ASP A N 1
ATOM 841 C CA . ASP A 1 105 ? -25.131 -15.713 20.289 1.00 88.75 105 ASP A CA 1
ATOM 842 C C . ASP A 1 105 ? -26.006 -14.832 19.373 1.00 88.75 105 ASP A C 1
ATOM 844 O O . ASP A 1 105 ? -27.194 -15.102 19.189 1.00 88.75 105 ASP A O 1
ATOM 848 N N . LYS A 1 106 ? -25.465 -13.727 18.839 1.00 89.12 106 LYS A N 1
ATOM 849 C CA . LYS A 1 106 ? -26.201 -12.766 18.002 1.00 89.12 106 LYS A CA 1
ATOM 850 C C . LYS A 1 106 ? -25.793 -12.875 16.533 1.00 89.12 106 LYS A C 1
ATOM 852 O O . LYS A 1 106 ? -24.702 -13.328 16.208 1.00 89.12 106 LYS A O 1
ATOM 857 N N . SER A 1 107 ? -26.682 -12.437 15.641 1.00 86.56 107 SER A N 1
ATOM 858 C CA . SER A 1 107 ? -26.424 -12.410 14.199 1.00 86.56 107 SER A CA 1
ATOM 859 C C . SER A 1 107 ? -25.340 -11.393 13.837 1.00 86.56 107 SER A C 1
ATOM 861 O O . SER A 1 107 ? -25.172 -10.373 14.518 1.00 86.56 107 SER A O 1
ATOM 863 N N . ASN A 1 108 ? -24.647 -11.639 12.725 1.00 85.06 108 ASN A N 1
ATOM 864 C CA . ASN A 1 108 ? -23.641 -10.726 12.183 1.00 85.06 108 ASN A CA 1
ATOM 865 C C . ASN A 1 108 ? -24.228 -9.325 11.955 1.00 85.06 108 ASN A C 1
ATOM 867 O O . ASN A 1 108 ? -25.404 -9.174 11.624 1.00 85.06 108 ASN A O 1
ATOM 871 N N . GLY A 1 109 ? -23.423 -8.292 12.210 1.00 83.75 109 GLY A N 1
ATOM 872 C CA . GLY A 1 109 ? -23.877 -6.898 12.209 1.00 83.75 109 GLY A CA 1
ATOM 873 C C . GLY A 1 109 ? -24.528 -6.427 13.518 1.00 83.75 109 GLY A C 1
ATOM 874 O O . GLY A 1 109 ? -24.776 -5.232 13.673 1.00 83.75 109 GLY A O 1
ATOM 875 N N . SER A 1 110 ? -24.756 -7.312 14.498 1.00 88.31 110 SER A N 1
ATOM 876 C CA . SER A 1 110 ? -25.195 -6.895 15.837 1.00 88.31 110 SER A CA 1
ATOM 877 C C . SER A 1 110 ? -24.086 -6.142 16.576 1.00 88.31 110 SER A C 1
ATOM 879 O O . SER A 1 110 ? -22.904 -6.488 16.477 1.00 88.31 110 SER A O 1
ATOM 881 N N . TYR A 1 111 ? -24.470 -5.134 17.362 1.00 92.44 111 TYR A N 1
ATOM 882 C CA . TYR A 1 111 ? -23.546 -4.308 18.137 1.00 92.44 111 TYR A CA 1
ATOM 883 C C . TYR A 1 111 ? -24.039 -4.074 19.566 1.00 92.44 111 TYR A C 1
ATOM 885 O O . TYR A 1 111 ? -25.225 -4.172 19.865 1.00 92.44 111 TYR A O 1
ATOM 893 N N . VAL A 1 112 ? -23.109 -3.743 20.458 1.00 93.12 112 VAL A N 1
ATOM 894 C CA . VAL A 1 112 ? -23.366 -3.352 21.844 1.00 93.12 112 VAL A CA 1
ATOM 895 C C . VAL A 1 112 ? -22.574 -2.093 22.163 1.00 93.12 112 VAL A C 1
ATOM 897 O O . VAL A 1 112 ? -21.394 -1.975 21.820 1.00 93.12 112 VAL A O 1
ATOM 900 N N . VAL A 1 113 ? -23.227 -1.156 22.848 1.00 91.19 113 VAL A N 1
ATOM 901 C CA . VAL A 1 113 ? -22.606 0.077 23.332 1.00 91.19 113 VAL A CA 1
ATOM 902 C C . VAL A 1 113 ? -22.309 -0.095 24.820 1.00 91.19 113 VAL A C 1
ATOM 904 O O . VAL A 1 113 ? -23.181 -0.506 25.582 1.00 91.19 113 VAL A O 1
ATOM 907 N N . LYS A 1 114 ? -21.078 0.191 25.247 1.00 90.50 114 LYS A N 1
ATOM 908 C CA . LYS A 1 114 ? -20.622 -0.036 26.626 1.00 90.50 114 LYS A CA 1
ATOM 909 C C . LYS A 1 114 ? -19.741 1.103 27.148 1.00 90.50 114 LYS A C 1
ATOM 911 O O . LYS A 1 114 ? -19.095 1.791 26.352 1.00 90.50 114 LYS A O 1
ATOM 916 N N . PRO A 1 115 ? -19.648 1.297 28.476 1.00 89.06 115 PRO A N 1
ATOM 917 C CA . PRO A 1 115 ? -18.680 2.222 29.053 1.00 89.06 115 PRO A CA 1
ATOM 918 C C . PRO A 1 115 ? -17.237 1.751 28.808 1.00 89.06 115 PRO A C 1
ATOM 920 O O . PRO A 1 115 ? -16.943 0.551 28.752 1.00 89.06 115 PRO A O 1
ATOM 923 N N . THR A 1 116 ? -16.320 2.711 28.678 1.00 84.06 116 THR A N 1
ATOM 924 C CA . THR A 1 116 ? -14.888 2.448 28.478 1.00 84.06 116 THR A CA 1
ATOM 925 C C . THR A 1 116 ? -14.101 2.842 29.726 1.00 84.06 116 THR A C 1
ATOM 927 O O . THR A 1 116 ? -14.351 3.911 30.286 1.00 84.06 116 THR A O 1
ATOM 930 N N . PRO A 1 117 ? -13.088 2.055 30.133 1.00 81.69 117 PRO A N 1
ATOM 931 C CA . PRO A 1 117 ? -12.199 2.427 31.237 1.00 81.69 117 PRO A CA 1
ATOM 932 C C . PRO A 1 117 ? -11.342 3.677 30.950 1.00 81.69 117 PRO A C 1
ATOM 934 O O . PRO A 1 117 ? -10.767 4.243 31.869 1.00 81.69 117 PRO A O 1
ATOM 937 N N . LYS A 1 118 ? -11.286 4.146 29.694 1.00 79.62 118 LYS A N 1
ATOM 938 C CA . LYS A 1 118 ? -10.496 5.300 29.224 1.00 79.62 118 LYS A CA 1
ATOM 939 C C . LYS A 1 118 ? -10.954 6.652 29.804 1.00 79.62 118 LYS A C 1
ATOM 941 O O . LYS A 1 118 ? -10.230 7.631 29.679 1.00 79.62 118 LYS A O 1
ATOM 946 N N . GLY A 1 119 ? -12.132 6.729 30.431 1.00 73.44 119 GLY A N 1
ATOM 947 C CA . GLY A 1 119 ? -12.572 7.921 31.171 1.00 73.44 119 GLY A CA 1
ATOM 948 C C . GLY A 1 119 ? -14.012 8.360 30.894 1.00 73.44 119 GLY A C 1
ATOM 949 O O . GLY A 1 119 ? -14.779 7.659 30.229 1.00 73.44 119 GLY A O 1
ATOM 950 N N . PHE A 1 120 ? -14.396 9.515 31.454 1.00 70.44 120 PHE A N 1
ATOM 951 C CA . PHE A 1 120 ? -15.776 10.034 31.457 1.00 70.44 120 PHE A CA 1
ATOM 952 C C . PHE A 1 120 ? -16.340 10.439 30.090 1.00 70.44 120 PHE A C 1
ATOM 954 O O . PHE A 1 120 ? -17.535 10.259 29.871 1.00 70.44 120 PHE A O 1
ATOM 961 N N . GLY A 1 121 ? -15.481 10.816 29.140 1.00 77.06 121 GLY A N 1
ATOM 962 C CA . GLY A 1 121 ? -15.874 11.191 27.776 1.00 77.06 121 GLY A CA 1
ATOM 963 C C . GLY A 1 121 ? -15.830 10.073 26.729 1.00 77.06 121 GLY A C 1
ATOM 964 O O . GLY A 1 121 ? -16.066 10.344 25.558 1.00 77.06 121 GLY A O 1
ATOM 965 N N . TYR A 1 122 ? -15.509 8.829 27.106 1.00 80.44 122 TYR A N 1
ATOM 966 C CA . TYR A 1 122 ? -15.327 7.737 26.143 1.00 80.44 122 TYR A CA 1
ATOM 967 C C . TYR A 1 122 ? -16.377 6.637 26.306 1.00 80.44 122 TYR A C 1
ATOM 969 O O . TYR A 1 122 ? -16.602 6.118 27.403 1.00 80.44 122 TYR A O 1
ATOM 977 N N . ILE A 1 123 ? -16.951 6.229 25.177 1.00 87.38 123 ILE A N 1
ATOM 978 C CA . ILE A 1 123 ? -17.843 5.077 25.024 1.00 87.38 123 ILE A CA 1
ATOM 979 C C . ILE A 1 123 ? -17.171 4.100 24.053 1.00 87.38 123 ILE A C 1
ATOM 981 O O . ILE A 1 123 ? -16.394 4.511 23.194 1.00 87.38 123 ILE A O 1
ATOM 985 N N . ALA A 1 124 ? -17.403 2.802 24.221 1.00 87.25 124 ALA A N 1
ATOM 986 C CA . ALA A 1 124 ? -16.912 1.777 23.311 1.00 87.25 124 ALA A CA 1
ATOM 987 C C . ALA A 1 124 ? -18.090 1.080 22.644 1.00 87.25 124 ALA A C 1
ATOM 989 O O . ALA A 1 124 ? -19.071 0.734 23.300 1.00 87.25 124 ALA A O 1
ATOM 990 N N . ILE A 1 125 ? -17.943 0.819 21.352 1.00 91.12 125 ILE A N 1
ATOM 991 C CA . ILE A 1 125 ? -18.884 0.028 20.568 1.00 91.12 125 ILE A CA 1
ATOM 992 C C . ILE A 1 125 ? -18.177 -1.275 20.211 1.00 91.12 125 ILE A C 1
ATOM 994 O O . ILE A 1 125 ? -17.033 -1.272 19.767 1.00 91.12 125 ILE A O 1
ATOM 998 N N . THR A 1 126 ? -18.824 -2.400 20.488 1.00 89.81 126 THR A N 1
ATOM 999 C CA . THR A 1 126 ? -18.349 -3.738 20.109 1.00 89.81 126 THR A CA 1
ATOM 1000 C C . THR A 1 126 ? -19.367 -4.323 19.145 1.00 89.81 126 THR A C 1
ATOM 1002 O O . THR A 1 126 ? -20.555 -4.268 19.439 1.00 89.81 126 THR A O 1
ATOM 1005 N N . TYR A 1 127 ? -18.925 -4.839 18.002 1.00 89.88 127 TYR A N 1
ATOM 1006 C CA . TYR A 1 127 ? -19.801 -5.352 16.950 1.00 89.88 127 TYR A CA 1
ATOM 1007 C C . TYR A 1 127 ? -19.252 -6.659 16.384 1.00 89.88 127 TYR A C 1
ATOM 1009 O O . TYR A 1 127 ? -18.055 -6.935 16.494 1.00 89.88 127 TYR A O 1
ATOM 1017 N N . ILE A 1 128 ? -20.141 -7.472 15.822 1.00 84.50 128 ILE A N 1
ATOM 1018 C CA . ILE A 1 128 ? -19.791 -8.742 15.186 1.00 84.50 128 ILE A CA 1
ATOM 1019 C C . ILE A 1 128 ? -19.621 -8.497 13.699 1.00 84.50 128 ILE A C 1
ATOM 1021 O O . ILE A 1 128 ? -20.564 -8.086 13.021 1.00 84.50 128 ILE A O 1
ATOM 1025 N N . VAL A 1 129 ? -18.430 -8.805 13.204 1.00 82.50 129 VAL A N 1
ATOM 1026 C CA . VAL A 1 129 ? -18.174 -8.970 11.776 1.00 82.50 129 VAL A CA 1
ATOM 1027 C C . VAL A 1 129 ? -17.988 -10.452 11.546 1.00 82.50 129 VAL A C 1
ATOM 1029 O O . VAL A 1 129 ? -17.172 -11.079 12.229 1.00 82.50 129 VAL A O 1
ATOM 1032 N N . GLU A 1 130 ? -18.752 -11.003 10.611 1.00 71.75 130 GLU A N 1
ATOM 1033 C CA . GLU A 1 130 ? -18.500 -12.343 10.107 1.00 71.75 130 GLU A CA 1
ATOM 1034 C C . GLU A 1 130 ? -17.072 -12.370 9.564 1.00 71.75 130 GLU A C 1
ATOM 1036 O O . GLU A 1 130 ? -16.739 -11.672 8.610 1.00 71.75 130 GLU A O 1
ATOM 1041 N N . LYS A 1 131 ? -16.185 -13.102 10.236 1.00 59.59 131 LYS A N 1
ATOM 1042 C CA . LYS A 1 131 ? -14.900 -13.447 9.642 1.00 59.59 131 LYS A CA 1
ATOM 1043 C C . LYS A 1 131 ? -15.151 -14.684 8.809 1.00 59.59 131 LYS A C 1
ATOM 1045 O O . LYS A 1 131 ? -15.248 -15.774 9.376 1.00 59.59 131 LYS A O 1
ATOM 1050 N N . ASP A 1 132 ? -15.272 -14.489 7.502 1.00 51.84 132 ASP A N 1
ATOM 1051 C CA . ASP A 1 132 ? -15.374 -15.569 6.532 1.00 51.84 132 ASP A CA 1
ATOM 1052 C C . ASP A 1 132 ? -14.297 -16.620 6.810 1.00 51.84 132 ASP A C 1
ATOM 1054 O O . ASP A 1 132 ? -13.089 -16.390 6.701 1.00 51.84 132 ASP A O 1
ATOM 1058 N N . LYS A 1 133 ? -14.750 -17.802 7.227 1.00 54.88 133 LYS A N 1
ATOM 1059 C CA . LYS A 1 133 ? -13.928 -19.004 7.330 1.00 54.88 133 LYS A CA 1
ATOM 1060 C C . LYS A 1 133 ? -13.781 -19.600 5.933 1.00 54.88 133 LYS A C 1
ATOM 1062 O O . LYS A 1 133 ? -14.354 -20.642 5.644 1.00 54.88 133 LYS A O 1
ATOM 1067 N N . ALA A 1 134 ? -13.010 -18.938 5.080 1.00 45.31 134 ALA A N 1
ATOM 1068 C CA . ALA A 1 134 ? -12.535 -19.502 3.823 1.00 45.31 134 ALA A CA 1
ATOM 1069 C C . ALA A 1 134 ? -11.286 -18.743 3.363 1.00 45.31 134 ALA A C 1
ATOM 1071 O O . ALA A 1 134 ? -11.403 -17.768 2.643 1.00 45.31 134 ALA A O 1
ATOM 1072 N N . GLY A 1 135 ? -10.106 -19.170 3.824 1.00 48.22 135 GLY A N 1
ATOM 1073 C CA . GLY A 1 135 ? -8.842 -19.184 3.064 1.00 48.22 135 GLY A CA 1
ATOM 1074 C C . GLY A 1 135 ? -8.335 -17.959 2.283 1.00 48.22 135 GLY A C 1
ATOM 1075 O O . GLY A 1 135 ? -7.319 -18.100 1.619 1.00 48.22 135 GLY A O 1
ATOM 1076 N N . VAL A 1 136 ? -8.962 -16.788 2.340 1.00 49.53 136 VAL A N 1
ATOM 1077 C CA . VAL A 1 136 ? -8.546 -15.590 1.609 1.00 49.53 136 VAL A CA 1
ATOM 1078 C C . VAL A 1 136 ? -8.488 -14.463 2.617 1.00 49.53 136 VAL A C 1
ATOM 1080 O O . VAL A 1 136 ? -9.483 -13.889 3.052 1.00 49.53 136 VAL A O 1
ATOM 1083 N N . SER A 1 137 ? -7.266 -14.208 3.057 1.00 46.59 137 SER A N 1
ATOM 1084 C CA . SER A 1 137 ? -6.868 -13.026 3.798 1.00 46.59 137 SER A CA 1
ATOM 1085 C C . SER A 1 137 ? -7.406 -11.766 3.121 1.00 46.59 137 SER A C 1
ATOM 1087 O O . SER A 1 137 ? -6.809 -11.265 2.168 1.00 46.59 137 SER A O 1
ATOM 1089 N N . VAL A 1 138 ? -8.501 -11.224 3.656 1.00 47.06 138 VAL A N 1
ATOM 1090 C CA . VAL A 1 138 ? -8.917 -9.835 3.444 1.00 47.06 138 VAL A CA 1
ATOM 1091 C C . VAL A 1 138 ? -7.776 -8.956 3.967 1.00 47.06 138 VAL A C 1
ATOM 1093 O O . VAL A 1 138 ? -7.680 -8.683 5.163 1.00 47.06 138 VAL A O 1
ATOM 1096 N N . GLY A 1 139 ? -6.831 -8.625 3.083 1.00 51.81 139 GLY A N 1
ATOM 1097 C CA . GLY A 1 139 ? -5.616 -7.885 3.423 1.00 51.81 139 GLY A CA 1
ATOM 1098 C C . GLY A 1 139 ? -4.386 -8.135 2.543 1.00 51.81 139 GLY A C 1
ATOM 1099 O O . GLY A 1 139 ? -3.459 -7.335 2.631 1.00 51.81 139 GLY A O 1
ATOM 1100 N N . LEU A 1 140 ? -4.351 -9.166 1.685 1.00 61.00 140 LEU A N 1
ATOM 1101 C CA . LEU A 1 140 ? -3.247 -9.350 0.726 1.00 61.00 140 LEU A CA 1
ATOM 1102 C C . LEU A 1 140 ? -3.557 -8.624 -0.590 1.00 61.00 140 LEU A C 1
ATOM 1104 O O . LEU A 1 140 ? -3.862 -9.224 -1.611 1.00 61.00 140 LEU A O 1
ATOM 1108 N N . ARG A 1 141 ? -3.509 -7.295 -0.548 1.00 66.44 141 ARG A N 1
ATOM 1109 C CA . ARG A 1 141 ? -3.371 -6.500 -1.772 1.00 66.44 141 ARG A CA 1
ATOM 1110 C C . ARG A 1 141 ? -1.989 -6.798 -2.347 1.00 66.44 141 ARG A C 1
ATOM 1112 O O . ARG A 1 141 ? -0.986 -6.602 -1.662 1.00 66.44 141 ARG A O 1
ATOM 1119 N N . LEU A 1 142 ? -1.950 -7.342 -3.559 1.00 74.75 142 LEU A N 1
ATOM 1120 C CA . LEU A 1 142 ? -0.706 -7.661 -4.248 1.00 74.75 142 LEU A CA 1
ATOM 1121 C C . LEU A 1 142 ? -0.222 -6.391 -4.937 1.00 74.75 142 LEU A C 1
ATOM 1123 O O . LEU A 1 142 ? -0.828 -5.929 -5.902 1.00 74.75 142 LEU A O 1
ATOM 1127 N N . GLU A 1 143 ? 0.839 -5.808 -4.395 1.00 82.31 143 GLU A N 1
ATOM 1128 C CA . GLU A 1 143 ? 1.417 -4.564 -4.889 1.00 82.31 143 GLU A CA 1
ATOM 1129 C C . GLU A 1 143 ? 2.638 -4.862 -5.759 1.00 82.31 143 GLU A C 1
ATOM 1131 O O . GLU A 1 143 ? 3.551 -5.581 -5.353 1.00 82.31 143 GLU A O 1
ATOM 1136 N N . VAL A 1 144 ? 2.659 -4.292 -6.963 1.00 83.50 144 VAL A N 1
ATOM 1137 C CA . VAL A 1 144 ? 3.732 -4.478 -7.946 1.00 83.50 144 VAL A CA 1
ATOM 1138 C C . VAL A 1 144 ? 4.259 -3.118 -8.406 1.00 83.50 144 VAL A C 1
ATOM 1140 O O . VAL A 1 144 ? 3.495 -2.159 -8.516 1.00 83.50 144 VAL A O 1
ATOM 1143 N N . GLU A 1 145 ? 5.572 -3.027 -8.661 1.00 83.12 145 GLU A N 1
ATOM 1144 C CA . GLU A 1 145 ? 6.281 -1.776 -9.000 1.00 83.12 145 GLU A CA 1
ATOM 1145 C C . GLU A 1 145 ? 6.073 -0.660 -7.959 1.00 83.12 145 GLU A C 1
ATOM 1147 O O . GLU A 1 145 ? 5.660 0.447 -8.296 1.00 83.12 145 GLU A O 1
ATOM 1152 N N . GLY A 1 146 ? 6.328 -0.945 -6.676 1.00 78.31 146 GLY A N 1
ATOM 1153 C CA . GLY A 1 146 ? 6.271 0.082 -5.627 1.00 78.31 146 GLY A CA 1
ATOM 1154 C C . GLY A 1 146 ? 4.887 0.728 -5.496 1.00 78.31 146 GLY A C 1
ATOM 1155 O O . GLY A 1 146 ? 4.773 1.951 -5.524 1.00 78.31 146 GLY A O 1
ATOM 1156 N N . CYS A 1 147 ? 3.843 -0.102 -5.386 1.00 75.75 147 CYS A N 1
ATOM 1157 C CA . CYS A 1 147 ? 2.432 0.289 -5.238 1.00 75.75 147 CYS A CA 1
ATOM 1158 C C . CYS A 1 147 ? 1.755 0.881 -6.490 1.00 75.75 147 CYS A C 1
ATOM 1160 O O . CYS A 1 147 ? 0.614 1.333 -6.398 1.00 75.75 147 CYS A O 1
ATOM 1162 N N . LYS A 1 148 ? 2.405 0.880 -7.661 1.00 83.94 148 LYS A N 1
ATOM 1163 C CA . LYS A 1 148 ? 1.804 1.407 -8.897 1.00 83.94 148 LYS A CA 1
ATOM 1164 C C . LYS A 1 148 ? 0.646 0.550 -9.407 1.00 83.94 148 LYS A C 1
ATOM 1166 O O . LYS A 1 148 ? -0.335 1.092 -9.914 1.00 83.94 148 LYS A O 1
ATOM 1171 N N . TYR A 1 149 ? 0.757 -0.768 -9.270 1.00 85.06 149 TYR A N 1
ATOM 1172 C CA . TYR A 1 149 ? -0.307 -1.703 -9.619 1.00 85.06 149 TYR A CA 1
ATOM 1173 C C . TYR A 1 149 ? -0.715 -2.490 -8.382 1.00 85.06 149 TYR A C 1
ATOM 1175 O O . TYR A 1 149 ? 0.138 -3.036 -7.681 1.00 85.06 149 TYR A O 1
ATOM 1183 N N . ILE A 1 150 ? -2.017 -2.511 -8.110 1.00 85.69 150 ILE A N 1
ATOM 1184 C CA . ILE A 1 150 ? -2.601 -3.153 -6.937 1.00 85.69 150 ILE A CA 1
ATOM 1185 C C . ILE A 1 150 ? -3.641 -4.143 -7.439 1.00 85.69 150 ILE A C 1
ATOM 1187 O O . ILE A 1 150 ? -4.598 -3.741 -8.099 1.00 85.69 150 ILE A O 1
ATOM 1191 N N . TYR A 1 151 ? -3.452 -5.415 -7.107 1.00 85.69 151 TYR A N 1
ATOM 1192 C CA . TYR A 1 151 ? -4.348 -6.496 -7.506 1.00 85.69 151 TYR A CA 1
ATOM 1193 C C . TYR A 1 151 ? -5.012 -7.122 -6.286 1.00 85.69 151 TYR A C 1
ATOM 1195 O O . TYR A 1 151 ? -4.421 -7.183 -5.200 1.00 85.69 151 TYR A O 1
ATOM 1203 N N . SER A 1 152 ? -6.255 -7.568 -6.467 1.00 81.69 152 SER A N 1
ATOM 1204 C CA . SER A 1 152 ? -7.049 -8.146 -5.377 1.00 81.69 152 SER A CA 1
ATOM 1205 C C . SER A 1 152 ? -6.806 -9.645 -5.213 1.00 81.69 152 SER A C 1
ATOM 1207 O O . SER A 1 152 ? -6.986 -10.175 -4.119 1.00 81.69 152 SER A O 1
ATOM 1209 N N . ASP A 1 153 ? -6.394 -10.315 -6.291 1.00 81.94 153 ASP A N 1
ATOM 1210 C CA . ASP A 1 153 ? -6.140 -11.752 -6.330 1.00 81.94 153 ASP A CA 1
ATOM 1211 C C . ASP A 1 153 ? -4.937 -12.101 -7.225 1.00 81.94 153 ASP A C 1
ATOM 1213 O O . ASP A 1 153 ? -4.549 -11.346 -8.121 1.00 81.94 153 ASP A O 1
ATOM 1217 N N . LEU A 1 154 ? -4.350 -13.276 -6.989 1.00 85.19 154 LEU A N 1
ATOM 1218 C CA . LEU A 1 154 ? -3.223 -13.802 -7.755 1.00 85.19 154 LEU A CA 1
ATOM 1219 C C . LEU A 1 154 ? -3.603 -14.109 -9.210 1.00 85.19 154 LEU A C 1
ATOM 1221 O O . LEU A 1 154 ? -2.795 -13.869 -10.106 1.00 85.19 154 LEU A O 1
ATOM 1225 N N . GLY A 1 155 ? -4.817 -14.611 -9.461 1.00 87.19 155 GLY A N 1
ATOM 1226 C CA . GLY A 1 155 ? -5.274 -14.881 -10.826 1.00 87.19 155 GLY A CA 1
ATOM 1227 C C . GLY A 1 155 ? -5.347 -13.603 -11.662 1.00 87.19 155 GLY A C 1
ATOM 1228 O O . GLY A 1 155 ? -4.881 -13.571 -12.800 1.00 87.19 155 GLY A O 1
ATOM 1229 N N . GLU A 1 156 ? -5.856 -12.524 -11.062 1.00 88.31 156 GLU A N 1
ATOM 1230 C CA . GLU A 1 156 ? -5.907 -11.200 -11.684 1.00 88.31 156 GLU A CA 1
ATOM 1231 C C . GLU A 1 156 ? -4.502 -10.666 -11.998 1.00 88.31 156 GLU A C 1
ATOM 1233 O O . GLU A 1 156 ? -4.252 -10.215 -13.116 1.00 88.31 156 GLU A O 1
ATOM 1238 N N . LEU A 1 157 ? -3.569 -10.781 -11.044 1.00 91.50 157 LEU A N 1
ATOM 1239 C CA . LEU A 1 157 ? -2.177 -10.368 -11.224 1.00 91.50 157 LEU A CA 1
ATOM 1240 C C . LEU A 1 157 ? -1.509 -11.093 -12.403 1.00 91.50 157 LEU A C 1
ATOM 1242 O O . LEU A 1 157 ? -0.849 -10.461 -13.227 1.00 91.50 157 LEU A O 1
ATOM 1246 N N . ILE A 1 158 ? -1.659 -12.415 -12.497 1.00 91.94 158 ILE A N 1
ATOM 1247 C CA . ILE A 1 158 ? -1.002 -13.206 -13.548 1.00 91.94 158 ILE A CA 1
ATOM 1248 C C . ILE A 1 158 ? -1.499 -12.775 -14.933 1.00 91.94 158 ILE A C 1
ATOM 1250 O O . ILE A 1 158 ? -0.687 -12.448 -15.800 1.00 91.94 158 ILE A O 1
ATOM 1254 N N . VAL A 1 159 ? -2.818 -12.698 -15.114 1.00 94.25 159 VAL A N 1
ATOM 1255 C CA . VAL A 1 159 ? -3.429 -12.386 -16.413 1.00 94.25 159 VAL A CA 1
ATOM 1256 C C . VAL A 1 159 ? -3.208 -10.927 -16.812 1.00 94.25 159 VAL A C 1
ATOM 1258 O O . VAL A 1 159 ? -2.931 -10.631 -17.971 1.00 94.25 159 VAL A O 1
ATOM 1261 N N . GLN A 1 160 ? -3.325 -9.983 -15.875 1.00 92.31 160 GLN A N 1
ATOM 1262 C CA . GLN A 1 160 ? -3.252 -8.559 -16.213 1.00 92.31 160 GLN A CA 1
ATOM 1263 C C . GLN A 1 160 ? -1.826 -8.002 -16.230 1.00 92.31 160 GLN A C 1
ATOM 1265 O O . GLN A 1 160 ? -1.571 -7.025 -16.934 1.0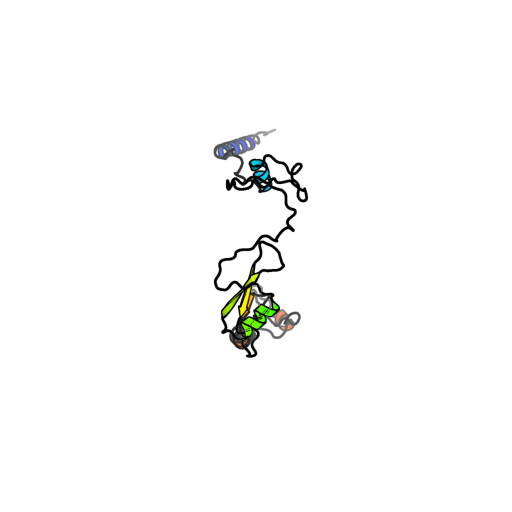0 92.31 160 GLN A O 1
ATOM 1270 N N . TYR A 1 161 ? -0.900 -8.577 -15.460 1.00 93.25 161 TYR A N 1
ATOM 1271 C CA . TYR A 1 161 ? 0.457 -8.046 -15.332 1.00 93.25 161 TYR A CA 1
ATOM 1272 C C . TYR A 1 161 ? 1.511 -8.948 -15.969 1.00 93.25 161 TYR A C 1
ATOM 1274 O O . TYR A 1 161 ? 2.313 -8.480 -16.781 1.00 93.25 161 TYR A O 1
ATOM 1282 N N . VAL A 1 162 ? 1.522 -10.234 -15.614 1.00 94.38 162 VAL A N 1
ATOM 1283 C CA . VAL A 1 162 ? 2.605 -11.150 -16.001 1.00 94.38 162 VAL A CA 1
ATOM 1284 C C . VAL A 1 162 ? 2.500 -11.536 -17.474 1.00 94.38 162 VAL A C 1
ATOM 1286 O O . VAL A 1 162 ? 3.469 -11.359 -18.211 1.00 94.38 162 VAL A O 1
ATOM 1289 N N . GLU A 1 163 ? 1.332 -11.992 -17.933 1.00 94.75 163 GLU A N 1
ATOM 1290 C CA . GLU A 1 163 ? 1.135 -12.416 -19.328 1.00 94.75 163 GLU A CA 1
ATOM 1291 C C . GLU A 1 163 ? 1.428 -11.297 -20.348 1.00 94.75 163 GLU A C 1
ATOM 1293 O O . GLU A 1 163 ? 2.182 -11.540 -21.296 1.00 94.75 163 GLU A O 1
ATOM 1298 N N . PRO A 1 164 ? 0.946 -10.046 -20.178 1.00 95.19 164 PRO A N 1
ATOM 1299 C CA . PRO A 1 164 ? 1.238 -8.979 -21.131 1.00 95.19 164 PRO A CA 1
ATOM 1300 C C . PRO A 1 164 ? 2.710 -8.561 -21.124 1.00 95.19 164 PRO A C 1
ATOM 1302 O O . PRO A 1 164 ? 3.231 -8.153 -22.165 1.00 95.19 164 PRO A O 1
ATOM 1305 N N . LYS A 1 165 ? 3.397 -8.648 -19.975 1.00 93.75 165 LYS A N 1
ATOM 1306 C CA . LYS A 1 165 ? 4.841 -8.387 -19.897 1.00 93.75 165 LYS A CA 1
ATOM 1307 C C . LYS A 1 165 ? 5.652 -9.479 -20.584 1.00 93.75 165 LYS A C 1
ATOM 1309 O O . LYS A 1 165 ? 6.557 -9.140 -21.341 1.00 93.75 165 LYS A O 1
ATOM 1314 N N . ALA A 1 166 ? 5.298 -10.746 -20.375 1.00 94.00 166 ALA A N 1
ATOM 1315 C CA . ALA A 1 166 ? 5.923 -11.873 -21.061 1.00 94.00 166 ALA A CA 1
ATOM 1316 C C . ALA A 1 166 ? 5.754 -11.745 -22.581 1.00 94.00 166 ALA A C 1
ATOM 1318 O O . ALA A 1 166 ? 6.738 -11.757 -23.316 1.00 94.00 166 ALA A O 1
ATOM 1319 N N . ARG A 1 167 ? 4.529 -11.472 -23.044 1.00 96.00 167 ARG A N 1
ATOM 1320 C CA . ARG A 1 167 ? 4.249 -11.262 -24.468 1.00 96.00 167 ARG A CA 1
ATOM 1321 C C . ARG A 1 167 ? 5.027 -10.084 -25.056 1.00 96.00 167 ARG A C 1
ATOM 1323 O O . ARG A 1 167 ? 5.595 -10.203 -26.133 1.00 96.00 167 ARG A O 1
ATOM 1330 N N . ARG A 1 168 ? 5.119 -8.954 -24.343 1.00 94.75 168 ARG A N 1
ATOM 1331 C CA . ARG A 1 168 ? 5.954 -7.821 -24.781 1.00 94.75 168 ARG A CA 1
ATOM 1332 C C . ARG A 1 168 ? 7.435 -8.178 -24.865 1.00 94.75 168 ARG A C 1
ATOM 1334 O O . ARG A 1 168 ? 8.109 -7.686 -25.763 1.00 94.75 168 ARG A O 1
ATOM 1341 N N . ALA A 1 169 ? 7.948 -8.980 -23.936 1.00 92.44 169 ALA A N 1
ATOM 1342 C CA . ALA A 1 169 ? 9.331 -9.440 -23.991 1.00 92.44 169 ALA A CA 1
ATOM 1343 C C . ALA A 1 169 ? 9.565 -10.330 -25.221 1.00 92.44 169 ALA A C 1
ATOM 1345 O O . ALA A 1 169 ? 10.559 -10.152 -25.919 1.00 92.44 169 ALA A O 1
ATOM 1346 N N . GLU A 1 170 ? 8.623 -11.220 -25.540 1.00 93.88 170 GLU A N 1
ATOM 1347 C CA . GLU A 1 170 ? 8.651 -12.027 -26.767 1.00 93.88 170 GLU A CA 1
ATOM 1348 C C . GLU A 1 170 ? 8.612 -11.163 -28.033 1.00 93.88 170 GLU A C 1
ATOM 1350 O O . GLU A 1 170 ? 9.446 -11.340 -28.923 1.00 93.88 170 GLU A O 1
ATOM 1355 N N . ASP A 1 171 ? 7.716 -10.175 -28.086 1.00 95.06 171 ASP A N 1
ATOM 1356 C CA . ASP A 1 171 ? 7.623 -9.231 -29.204 1.00 95.06 171 ASP A CA 1
ATOM 1357 C C . ASP A 1 171 ? 8.932 -8.437 -29.386 1.00 95.06 171 ASP A C 1
ATOM 1359 O O . ASP A 1 171 ? 9.379 -8.200 -30.512 1.00 95.06 171 ASP A O 1
ATOM 1363 N N . LEU A 1 172 ? 9.584 -8.048 -28.283 1.00 92.81 172 LEU A N 1
ATOM 1364 C CA . LEU A 1 172 ? 10.882 -7.370 -28.306 1.00 92.81 172 LEU A CA 1
ATOM 1365 C C . LEU A 1 172 ? 12.001 -8.292 -28.797 1.00 92.81 172 LEU A C 1
ATOM 1367 O O . LEU A 1 172 ? 12.816 -7.851 -29.603 1.00 92.81 172 LEU A O 1
ATOM 1371 N N . MET A 1 173 ? 12.024 -9.558 -28.374 1.00 90.50 173 MET A N 1
ATOM 1372 C CA . MET A 1 173 ? 12.997 -10.547 -28.855 1.00 90.50 173 MET A CA 1
ATOM 1373 C C . MET A 1 173 ? 12.850 -10.834 -30.355 1.00 90.50 173 MET A C 1
ATOM 1375 O O . MET A 1 173 ? 13.845 -11.074 -31.038 1.00 90.50 173 MET A O 1
ATOM 1379 N N . ALA A 1 174 ? 11.625 -10.794 -30.885 1.00 93.00 174 ALA A N 1
ATOM 1380 C CA . ALA A 1 174 ? 11.348 -11.015 -32.304 1.00 93.00 174 ALA A CA 1
ATOM 1381 C C . ALA A 1 174 ? 11.676 -9.800 -33.195 1.00 93.00 174 ALA A C 1
ATOM 1383 O O . ALA A 1 174 ? 11.672 -9.900 -34.425 1.00 93.00 174 ALA A O 1
ATOM 1384 N N . HIS A 1 175 ? 11.943 -8.634 -32.605 1.00 94.44 175 HIS A N 1
ATOM 1385 C CA . HIS A 1 175 ? 12.165 -7.408 -33.356 1.00 94.4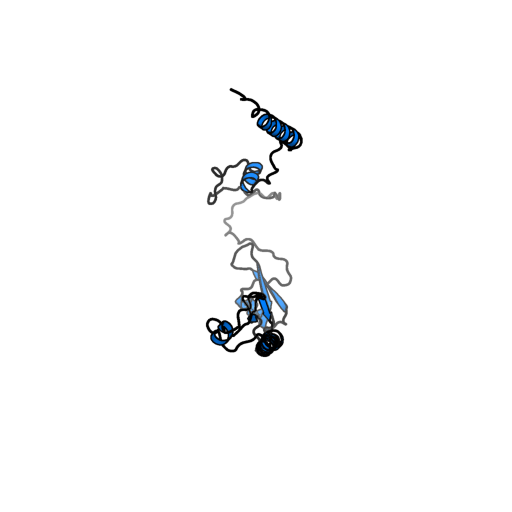4 175 HIS A CA 1
ATOM 1386 C C . HIS A 1 175 ? 13.515 -7.424 -34.093 1.00 94.44 175 HIS A C 1
ATOM 1388 O O . HIS A 1 175 ? 14.547 -7.774 -33.532 1.00 94.44 175 HIS A O 1
ATOM 1394 N N . ALA A 1 176 ? 13.560 -6.933 -35.337 1.00 89.88 176 ALA A N 1
ATOM 1395 C CA . ALA A 1 176 ? 14.768 -6.970 -36.179 1.00 89.88 176 ALA A CA 1
ATOM 1396 C C . ALA A 1 176 ? 15.993 -6.234 -35.590 1.00 89.88 176 ALA A C 1
ATOM 1398 O O . ALA A 1 176 ? 17.134 -6.493 -35.974 1.00 89.88 176 ALA A O 1
ATOM 1399 N N . LYS A 1 177 ? 15.757 -5.295 -34.666 1.00 89.31 177 LYS A N 1
ATOM 1400 C CA . LYS A 1 177 ? 16.805 -4.534 -33.962 1.00 89.31 177 LYS A CA 1
ATOM 1401 C C . LYS A 1 177 ? 17.261 -5.175 -32.645 1.00 89.31 177 LYS A C 1
ATOM 1403 O O . LYS A 1 177 ? 18.149 -4.625 -31.997 1.00 89.31 177 LYS A O 1
ATOM 1408 N N . PHE A 1 178 ? 16.668 -6.302 -32.254 1.00 91.19 178 PHE A N 1
ATOM 1409 C CA . PHE A 1 178 ? 17.100 -7.069 -31.095 1.00 91.19 178 PHE A CA 1
ATOM 1410 C C . PHE A 1 178 ? 18.384 -7.842 -31.414 1.00 91.19 178 PHE A C 1
ATOM 1412 O O . PHE A 1 178 ? 18.526 -8.442 -32.483 1.00 91.19 178 PHE A O 1
ATOM 1419 N N . LYS A 1 179 ? 19.339 -7.814 -30.484 1.00 88.88 179 LYS A N 1
ATOM 1420 C CA . LYS A 1 179 ? 20.594 -8.571 -30.544 1.00 88.88 179 LYS A CA 1
ATOM 1421 C C . LYS A 1 179 ? 20.753 -9.362 -29.248 1.00 88.88 179 LYS A C 1
ATOM 1423 O O . LYS A 1 179 ? 20.410 -8.878 -28.178 1.00 88.88 179 LYS A O 1
ATOM 1428 N N . SER A 1 180 ? 21.290 -10.578 -29.335 1.00 83.38 180 SER A N 1
ATOM 1429 C CA . SER A 1 180 ? 21.391 -11.493 -28.185 1.00 83.38 180 SER A CA 1
ATOM 1430 C C . SER A 1 180 ? 22.425 -11.076 -27.131 1.00 83.38 180 SER A C 1
ATOM 1432 O O . SER A 1 180 ? 22.331 -11.490 -25.978 1.00 83.38 180 SER A O 1
ATOM 1434 N N . SER A 1 181 ? 23.418 -10.274 -27.520 1.00 82.38 181 SER A N 1
ATOM 1435 C CA . SER A 1 181 ? 24.525 -9.853 -26.660 1.00 82.38 181 SER A CA 1
ATOM 1436 C C . SER A 1 181 ? 24.973 -8.438 -27.011 1.00 82.38 181 SER A C 1
ATOM 1438 O O . SER A 1 181 ? 24.827 -8.003 -28.157 1.00 82.38 181 SER A O 1
ATOM 1440 N N . VAL A 1 182 ? 25.566 -7.758 -26.030 1.00 81.38 182 VAL A N 1
ATOM 1441 C CA . VAL A 1 182 ? 26.146 -6.413 -26.150 1.00 81.38 182 VAL A CA 1
ATOM 1442 C C . VAL A 1 182 ? 27.245 -6.376 -27.220 1.00 81.38 182 VAL A C 1
ATOM 1444 O O . VAL A 1 182 ? 27.348 -5.416 -27.978 1.00 81.38 182 VAL A O 1
ATOM 1447 N N . GLU A 1 183 ? 28.021 -7.453 -27.363 1.00 80.00 183 GLU A N 1
ATOM 1448 C CA . GLU A 1 183 ? 29.084 -7.552 -28.377 1.00 80.00 183 GLU A CA 1
ATOM 1449 C C . GLU A 1 183 ? 28.534 -7.462 -29.810 1.00 80.00 183 GLU A C 1
ATOM 1451 O O . GLU A 1 183 ? 29.088 -6.762 -30.654 1.00 80.00 183 GLU A O 1
ATOM 1456 N N . ASN A 1 184 ? 27.386 -8.100 -30.062 1.00 78.00 184 ASN A N 1
ATOM 1457 C CA . ASN A 1 184 ? 26.679 -8.052 -31.348 1.00 78.00 184 ASN A CA 1
ATOM 1458 C C . ASN A 1 184 ? 25.965 -6.715 -31.597 1.00 78.00 184 ASN A C 1
ATOM 1460 O O . ASN A 1 184 ? 25.459 -6.461 -32.690 1.00 78.00 184 ASN A O 1
ATOM 1464 N N . LEU A 1 185 ? 25.853 -5.898 -30.556 1.00 80.56 185 LEU A N 1
ATOM 1465 C CA . LEU A 1 185 ? 25.265 -4.571 -30.595 1.00 80.56 185 LEU A CA 1
ATOM 1466 C C . LEU A 1 185 ? 26.333 -3.536 -30.970 1.00 80.56 185 LEU A C 1
ATOM 1468 O O . LEU A 1 185 ? 26.092 -2.668 -31.802 1.00 80.56 185 LEU A O 1
ATOM 1472 N N . ASN A 1 186 ? 27.543 -3.693 -30.435 1.00 77.56 186 ASN A N 1
ATOM 1473 C CA . ASN A 1 186 ? 28.696 -2.851 -30.757 1.00 77.56 186 ASN A CA 1
ATOM 1474 C C . ASN A 1 186 ? 29.231 -3.077 -32.180 1.00 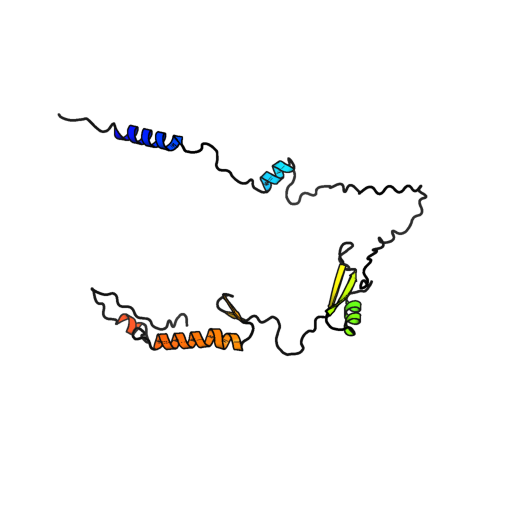77.56 186 ASN A C 1
ATOM 1476 O O . ASN A 1 186 ? 29.953 -2.233 -32.702 1.00 77.56 186 ASN A O 1
ATOM 1480 N N . SER A 1 187 ? 28.879 -4.200 -32.810 1.00 72.88 187 SER A N 1
ATOM 1481 C CA . SER A 1 187 ? 29.225 -4.510 -34.200 1.00 72.88 187 SER A CA 1
ATOM 1482 C C . SER A 1 187 ? 28.241 -3.944 -35.232 1.00 72.88 187 SER A C 1
ATOM 1484 O O . SER A 1 187 ? 28.399 -4.209 -36.424 1.00 72.88 187 SER A O 1
ATOM 1486 N N . LEU A 1 188 ? 27.233 -3.166 -34.813 1.00 76.50 188 LEU A N 1
ATOM 1487 C CA . LEU A 1 188 ? 26.381 -2.421 -35.741 1.00 76.50 188 LEU A CA 1
ATOM 1488 C C . LEU A 1 188 ? 27.237 -1.442 -36.550 1.00 76.50 188 LEU A C 1
ATOM 1490 O O . LEU A 1 188 ? 27.895 -0.565 -35.995 1.00 76.50 188 LEU A O 1
ATOM 1494 N N . GLU A 1 189 ? 27.221 -1.609 -37.871 1.00 68.62 189 GLU A N 1
ATOM 1495 C CA . GLU A 1 189 ? 28.003 -0.791 -38.792 1.00 68.62 189 GLU A CA 1
ATOM 1496 C C . GLU A 1 189 ? 27.643 0.692 -38.632 1.00 68.62 189 GLU A C 1
ATOM 1498 O O . GLU A 1 189 ? 26.513 1.114 -38.902 1.00 68.62 189 GLU A O 1
ATOM 1503 N N . MET A 1 190 ? 28.619 1.493 -38.191 1.00 67.50 190 MET A N 1
ATOM 1504 C CA . MET A 1 190 ? 28.474 2.942 -38.126 1.00 67.50 190 MET A CA 1
ATOM 1505 C C . MET A 1 190 ? 28.337 3.501 -39.535 1.00 67.50 190 MET A C 1
ATOM 1507 O O . MET A 1 190 ? 29.288 3.525 -40.317 1.00 67.50 190 MET A O 1
ATOM 1511 N N . ASN A 1 191 ? 27.157 4.030 -39.827 1.00 75.69 191 ASN A N 1
ATOM 1512 C CA . ASN A 1 191 ? 26.923 4.788 -41.035 1.00 75.69 191 ASN A CA 1
ATOM 1513 C C . ASN A 1 191 ? 26.974 6.291 -40.719 1.00 75.69 191 ASN A C 1
ATOM 1515 O O . ASN A 1 191 ? 26.170 6.776 -39.926 1.00 75.69 191 ASN A O 1
ATOM 1519 N N . PRO A 1 192 ? 27.863 7.076 -41.351 1.00 82.12 192 PRO A N 1
ATOM 1520 C CA . PRO A 1 192 ? 28.022 8.499 -41.033 1.00 82.12 192 PRO A CA 1
ATOM 1521 C C . PRO A 1 192 ? 26.789 9.352 -41.376 1.00 82.12 192 PRO A C 1
ATOM 1523 O O . PRO A 1 192 ? 26.633 10.448 -40.847 1.00 82.12 192 PRO A O 1
ATOM 1526 N N . ASN A 1 193 ? 25.895 8.844 -42.228 1.00 84.50 193 ASN A N 1
ATOM 1527 C CA . ASN A 1 193 ? 24.688 9.550 -42.661 1.00 84.50 193 ASN A CA 1
ATOM 1528 C C . ASN A 1 193 ? 23.420 9.134 -41.896 1.00 84.50 193 ASN A C 1
ATOM 1530 O O . ASN A 1 193 ? 22.372 9.743 -42.105 1.00 84.50 193 ASN A O 1
ATOM 1534 N N . HIS A 1 194 ? 23.471 8.097 -41.050 1.00 81.19 194 HIS A N 1
ATOM 1535 C CA . HIS A 1 194 ? 22.313 7.677 -40.261 1.00 81.19 194 HIS A CA 1
ATOM 1536 C C . HIS A 1 194 ? 22.713 7.048 -38.926 1.00 81.19 194 HIS A C 1
ATOM 1538 O O . HIS A 1 194 ? 23.573 6.176 -38.858 1.00 81.19 194 HIS A O 1
ATOM 1544 N N . SER A 1 195 ? 22.017 7.432 -37.859 1.00 82.06 195 SER A N 1
ATOM 1545 C CA . SER A 1 195 ? 22.192 6.804 -36.552 1.00 82.06 195 SER A CA 1
ATOM 1546 C C . SER A 1 195 ? 21.452 5.468 -36.504 1.00 82.06 195 SER A C 1
ATOM 1548 O O . SER A 1 195 ? 20.228 5.412 -36.642 1.00 82.06 195 SER A O 1
ATOM 1550 N N . SER A 1 196 ? 22.189 4.384 -36.287 1.00 84.00 196 SER A N 1
ATOM 1551 C CA . SER A 1 196 ? 21.637 3.058 -36.020 1.00 84.00 196 SER A CA 1
ATOM 1552 C C . SER A 1 196 ? 21.459 2.836 -34.518 1.00 84.00 196 SER A C 1
ATOM 1554 O O . SER A 1 196 ? 22.264 3.297 -33.714 1.00 84.00 196 SER A O 1
ATOM 1556 N N . TYR A 1 197 ? 20.420 2.094 -34.135 1.00 88.62 197 TYR A N 1
ATOM 1557 C CA . TYR A 1 197 ? 20.231 1.639 -32.758 1.00 88.62 197 TYR A CA 1
ATOM 1558 C C . TYR A 1 197 ? 19.813 0.171 -32.739 1.00 88.62 197 TYR A C 1
ATOM 1560 O O . TYR A 1 197 ? 19.152 -0.315 -33.662 1.00 88.62 197 TYR A O 1
ATOM 1568 N N . GLY A 1 198 ? 20.172 -0.506 -31.659 1.00 89.75 198 GLY A N 1
ATOM 1569 C CA . GLY A 1 198 ? 19.731 -1.851 -31.322 1.00 89.75 198 GLY A CA 1
ATOM 1570 C C . GLY A 1 198 ? 19.524 -1.954 -29.818 1.00 89.75 198 GLY A C 1
ATOM 1571 O O . GLY A 1 198 ? 19.858 -1.031 -29.078 1.00 89.75 198 GLY A O 1
ATOM 1572 N N . PHE A 1 199 ? 18.960 -3.064 -29.371 1.00 91.62 199 PHE A N 1
ATOM 1573 C CA . PHE A 1 199 ? 18.803 -3.350 -27.949 1.00 91.62 199 PHE A CA 1
ATOM 1574 C C . PHE A 1 199 ? 19.058 -4.837 -27.687 1.00 91.62 199 PHE A C 1
ATOM 1576 O O . PHE A 1 199 ? 18.849 -5.676 -28.566 1.00 91.62 199 PHE A O 1
ATOM 1583 N N . CYS A 1 200 ? 19.534 -5.151 -26.489 1.00 90.75 200 CYS A N 1
ATOM 1584 C CA . CYS A 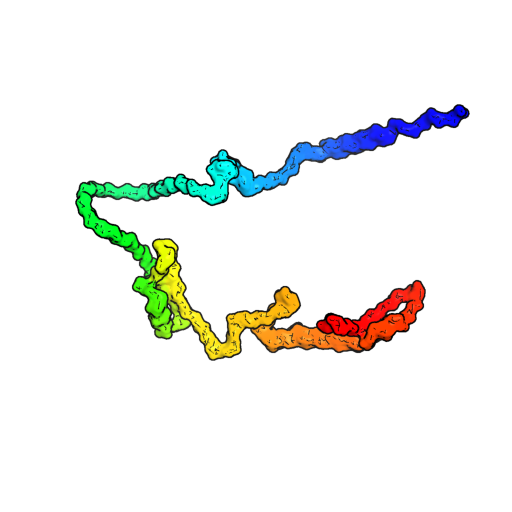1 200 ? 19.737 -6.509 -25.996 1.00 90.75 200 CYS A CA 1
ATOM 1585 C C . CYS A 1 200 ? 19.227 -6.613 -24.560 1.00 90.75 200 CYS A C 1
ATOM 1587 O O . CYS A 1 200 ? 18.778 -5.622 -23.982 1.00 90.75 200 CYS A O 1
ATOM 1589 N N . PHE A 1 201 ? 19.307 -7.813 -23.993 1.00 89.69 201 PHE A N 1
ATOM 1590 C CA . PHE A 1 201 ? 19.072 -7.995 -22.569 1.00 89.69 201 PHE A CA 1
ATOM 1591 C C . PHE A 1 201 ? 20.161 -7.328 -21.738 1.00 89.69 201 PHE A C 1
ATOM 1593 O O . PHE A 1 201 ? 21.344 -7.380 -22.088 1.00 89.69 201 PHE A O 1
ATOM 1600 N N . ASP A 1 202 ? 19.725 -6.720 -20.642 1.00 87.12 202 ASP A N 1
ATOM 1601 C CA . ASP A 1 202 ? 20.590 -6.298 -19.558 1.00 87.12 202 ASP A CA 1
ATOM 1602 C C . ASP A 1 202 ? 20.704 -7.467 -18.573 1.00 87.12 202 ASP A C 1
ATOM 1604 O O . ASP A 1 202 ? 19.708 -7.932 -18.023 1.00 87.12 202 ASP A O 1
ATOM 1608 N N . TYR A 1 203 ? 21.915 -7.997 -18.415 1.00 83.88 203 TYR A N 1
ATOM 1609 C CA . TYR A 1 203 ? 22.181 -9.111 -17.505 1.00 83.88 203 TYR A CA 1
ATOM 1610 C C . TYR A 1 203 ? 22.571 -8.631 -16.101 1.00 83.88 203 TYR A C 1
ATOM 1612 O O . TYR A 1 203 ? 22.631 -9.446 -15.181 1.00 83.88 203 TYR A O 1
ATOM 1620 N N . GLU A 1 204 ? 22.834 -7.332 -15.923 1.00 84.75 204 GLU A N 1
ATOM 1621 C CA . GLU A 1 204 ? 23.092 -6.736 -14.611 1.00 84.75 204 GLU A CA 1
ATOM 1622 C C . GLU A 1 204 ? 21.779 -6.459 -13.868 1.00 84.75 204 GLU A C 1
ATOM 1624 O O . GLU A 1 204 ? 21.718 -6.612 -12.646 1.00 84.75 204 GLU A O 1
ATOM 1629 N N . MET A 1 205 ? 20.715 -6.115 -14.605 1.00 74.38 205 MET A N 1
ATOM 1630 C CA . MET A 1 205 ? 19.364 -5.906 -14.074 1.00 74.38 205 MET A CA 1
ATOM 1631 C C . MET A 1 205 ? 18.294 -6.611 -14.932 1.00 74.38 205 MET A C 1
ATOM 1633 O O . MET A 1 205 ? 17.740 -5.987 -15.841 1.00 74.38 205 MET A O 1
ATOM 1637 N N . PRO A 1 206 ? 18.002 -7.896 -14.650 1.00 67.44 206 PRO A N 1
ATOM 1638 C CA . PRO A 1 206 ? 16.994 -8.677 -15.370 1.00 67.44 206 PRO A CA 1
ATOM 1639 C C . PRO A 1 206 ? 15.543 -8.251 -15.088 1.00 67.44 206 PRO A C 1
ATOM 1641 O O . PRO A 1 206 ? 15.250 -7.781 -13.962 1.00 67.44 206 PRO A O 1
#

pLDDT: mean 74.77, std 15.69, range [34.59, 96.0]